Protein AF-0000000082655722 (afdb_homodimer)

InterPro domains:
  IPR043197 Plakin [PTHR23169] (20-180)

Organism: Bison bison bison (NCBI:txid43346)

Foldseek 3Di:
DVVVVVVVVVVVVVVVVVVVVVVVVVLVVVLVVLVVVVVVVVVVVVVLVVLAPPPVPFADPVVLVVLVVVLVVLVVVVVVLVVVVVVLVVQVVCLVVCVPPPCSVVSVVVSVVVVVVSVVSNVVSVVSNVVSVVVSVVSVVRVVVVVVVVVVNVVSPPPVPVDDPVVVSVVSVVVVVVVVD/DVVVVVVVVVVVVVVVVVVVVVVVVVLVVVLVVLVVVVVVVVVVVVVLVVLAPPPPPFFDPVVLVVLVVVLVVLVVVVVVLVVVVVVLVVQVVCLVVCVPPPCSVVSVVVSVVVVVVSVVSNVVSVVSNVVSVVVSVVSVVRVVVVVVVVVVNVVSPPPVPVDDPVVVSVVSVVVVVVVVD

Structure (mmCIF, N/CA/C/O backbone):
data_AF-0000000082655722-model_v1
#
loop_
_entity.id
_entity.type
_entity.pdbx_description
1 polymer Desmoplakin-like
#
loop_
_atom_site.group_PDB
_atom_site.id
_atom_site.type_symbol
_atom_site.label_atom_id
_atom_site.label_alt_id
_atom_site.label_comp_id
_atom_site.label_asym_id
_atom_site.label_entity_id
_atom_site.label_seq_id
_atom_site.pdbx_PDB_ins_code
_atom_site.Cartn_x
_atom_site.Cartn_y
_atom_site.Cartn_z
_atom_site.occupancy
_atom_site.B_iso_or_equiv
_atom_site.auth_seq_id
_atom_site.auth_comp_id
_atom_site.auth_asym_id
_atom_site.auth_atom_id
_atom_site.pdbx_PDB_model_num
ATOM 1 N N . THR A 1 1 ? 3.898 -93.125 -36.156 1 37.41 1 THR A N 1
ATOM 2 C CA . THR A 1 1 ? 4.883 -92.312 -35.469 1 37.41 1 THR A CA 1
ATOM 3 C C . THR A 1 1 ? 4.941 -90.938 -36.062 1 37.41 1 THR A C 1
ATOM 5 O O . THR A 1 1 ? 5.566 -90 -35.5 1 37.41 1 THR A O 1
ATOM 8 N N . THR A 1 2 ? 4.531 -90.812 -37.25 1 51.53 2 THR A N 1
ATOM 9 C CA . THR A 1 2 ? 4.605 -89.562 -38 1 51.53 2 THR A CA 1
ATOM 10 C C . THR A 1 2 ? 3.488 -88.625 -37.562 1 51.53 2 THR A C 1
ATOM 12 O O . THR A 1 2 ? 3.555 -87.375 -37.812 1 51.53 2 THR A O 1
ATOM 15 N N . THR A 1 3 ? 2.426 -89.125 -37.031 1 56.03 3 THR A N 1
ATOM 16 C CA . THR A 1 3 ? 1.281 -88.25 -36.812 1 56.03 3 THR A CA 1
ATOM 17 C C . THR A 1 3 ? 1.482 -87.438 -35.562 1 56.03 3 THR A C 1
ATOM 19 O O . THR A 1 3 ? 0.76 -86.438 -35.344 1 56.03 3 THR A O 1
ATOM 22 N N . GLU A 1 4 ? 2.314 -87.875 -34.688 1 50.84 4 GLU A N 1
ATOM 23 C CA . GLU A 1 4 ? 2.398 -87.125 -33.438 1 50.84 4 GLU A CA 1
ATOM 24 C C . GLU A 1 4 ? 3.174 -85.812 -33.562 1 50.84 4 GLU A C 1
ATOM 26 O O . GLU A 1 4 ? 3.133 -84.938 -32.688 1 50.84 4 GLU A O 1
ATOM 31 N N . ILE A 1 5 ? 3.99 -85.812 -34.562 1 55.38 5 ILE A N 1
ATOM 32 C CA . ILE A 1 5 ? 4.867 -84.625 -34.656 1 55.38 5 ILE A CA 1
ATOM 33 C C . ILE A 1 5 ? 4.066 -83.375 -35.125 1 55.38 5 ILE A C 1
ATOM 35 O O . ILE A 1 5 ? 4.422 -82.25 -34.812 1 55.38 5 ILE A O 1
ATOM 39 N N . THR A 1 6 ? 2.988 -83.625 -35.812 1 54.44 6 THR A N 1
ATOM 40 C CA . THR A 1 6 ? 2.318 -82.438 -36.406 1 54.44 6 THR A CA 1
ATOM 41 C C . THR A 1 6 ? 1.596 -81.688 -35.312 1 54.44 6 THR A C 1
ATOM 43 O O . THR A 1 6 ? 1.408 -80.438 -35.469 1 54.44 6 THR A O 1
ATOM 46 N N . HIS A 1 7 ? 1.248 -82.25 -34.25 1 56.97 7 HIS A N 1
ATOM 47 C CA . HIS A 1 7 ? 0.443 -81.562 -33.281 1 56.97 7 HIS A CA 1
ATOM 48 C C . HIS A 1 7 ? 1.301 -80.625 -32.438 1 56.97 7 HIS A C 1
ATOM 50 O O . HIS A 1 7 ? 0.809 -79.625 -31.938 1 56.97 7 HIS A O 1
ATOM 56 N N . LEU A 1 8 ? 2.535 -81.062 -32.344 1 59.28 8 LEU A N 1
ATOM 57 C CA . LEU A 1 8 ? 3.42 -80.25 -31.516 1 59.28 8 LEU A CA 1
ATOM 58 C C . LEU A 1 8 ? 3.74 -78.875 -32.219 1 59.28 8 LEU A C 1
ATOM 60 O O . LEU A 1 8 ? 3.889 -77.875 -31.547 1 59.28 8 LEU A O 1
ATOM 64 N N . GLY A 1 9 ? 3.873 -78.875 -33.469 1 58.53 9 GLY A N 1
ATOM 65 C CA . GLY A 1 9 ? 4.152 -77.625 -34.219 1 58.53 9 GLY A CA 1
ATOM 66 C C . GLY A 1 9 ? 3.049 -76.625 -34.125 1 58.53 9 GLY A C 1
ATOM 67 O O . GLY A 1 9 ? 3.32 -75.438 -34.125 1 58.53 9 GLY A O 1
ATOM 68 N N . THR A 1 10 ? 1.92 -77.188 -33.938 1 65.38 10 THR A N 1
ATOM 69 C CA . THR A 1 10 ? 0.758 -76.312 -33.938 1 65.38 10 THR A CA 1
ATOM 70 C C . THR A 1 10 ? 0.639 -75.625 -32.594 1 65.38 10 THR A C 1
ATOM 72 O O . THR A 1 10 ? 0.267 -74.438 -32.5 1 65.38 10 THR A O 1
ATOM 75 N N . CYS A 1 11 ? 1.045 -76.25 -31.562 1 70.56 11 CYS A N 1
ATOM 76 C CA . CYS A 1 11 ? 0.95 -75.688 -30.219 1 70.56 11 CYS A CA 1
ATOM 77 C C . CYS A 1 11 ? 2.027 -74.625 -30 1 70.56 11 CYS A C 1
ATOM 79 O O . CYS A 1 11 ? 1.766 -73.562 -29.406 1 70.56 11 CYS A O 1
ATOM 81 N N . GLN A 1 12 ? 3.184 -75 -30.469 1 69.75 12 GLN A N 1
ATOM 82 C CA . GLN A 1 12 ? 4.285 -74.062 -30.344 1 69.75 12 GLN A CA 1
ATOM 83 C C . GLN A 1 12 ? 4.012 -72.812 -31.156 1 69.75 12 GLN A C 1
ATOM 85 O O . GLN A 1 12 ? 4.32 -71.688 -30.703 1 69.75 12 GLN A O 1
ATOM 90 N N . ASP A 1 13 ? 3.383 -73 -32.281 1 74.56 13 ASP A N 1
ATOM 91 C CA . ASP A 1 13 ? 3.029 -71.812 -33.125 1 74.56 13 ASP A CA 1
ATOM 92 C C . ASP A 1 13 ? 1.951 -71 -32.469 1 74.56 13 ASP A C 1
ATOM 94 O O . ASP A 1 13 ? 2.002 -69.75 -32.531 1 74.56 13 ASP A O 1
ATOM 98 N N . VAL A 1 14 ? 1.069 -71.625 -31.734 1 76 14 VAL A N 1
ATOM 99 C CA . VAL A 1 14 ? -0.011 -70.938 -31.062 1 76 14 VAL A CA 1
ATOM 100 C C . VAL A 1 14 ? 0.548 -70.125 -29.891 1 76 14 VAL A C 1
ATOM 102 O O . VAL A 1 14 ? 0.151 -69 -29.656 1 76 14 VAL A O 1
ATOM 105 N N . ASN A 1 15 ? 1.51 -70.812 -29.156 1 76.31 15 ASN A N 1
ATOM 106 C CA . ASN A 1 15 ? 2.141 -70.125 -28.031 1 76.31 15 ASN A CA 1
ATOM 107 C C . ASN A 1 15 ? 2.988 -68.938 -28.5 1 76.31 15 ASN A C 1
ATOM 109 O O . ASN A 1 15 ? 2.986 -67.875 -27.875 1 76.31 15 ASN A O 1
ATOM 113 N N . HIS A 1 16 ? 3.658 -69.188 -29.562 1 78.75 16 HIS A N 1
ATOM 114 C CA . HIS A 1 16 ? 4.48 -68.125 -30.141 1 78.75 16 HIS A CA 1
ATOM 115 C C . HIS A 1 16 ? 3.623 -67 -30.625 1 78.75 16 HIS A C 1
ATOM 117 O O . HIS A 1 16 ? 3.959 -65.812 -30.375 1 78.75 16 HIS A O 1
ATOM 123 N N . ASN A 1 17 ? 2.525 -67.25 -31.234 1 75.06 17 ASN A N 1
ATOM 124 C CA . ASN A 1 17 ? 1.616 -66.188 -31.719 1 75.06 17 ASN A CA 1
ATOM 125 C C . ASN A 1 17 ? 0.977 -65.438 -30.562 1 75.06 17 ASN A C 1
ATOM 127 O O . ASN A 1 17 ? 0.795 -64.25 -30.641 1 75.06 17 ASN A O 1
ATOM 131 N N . LYS A 1 18 ? 0.683 -66.125 -29.516 1 78.5 18 LYS A N 1
ATOM 132 C CA . LYS A 1 18 ? 0.132 -65.5 -28.328 1 78.5 18 LYS A CA 1
ATOM 133 C C . LYS A 1 18 ? 1.148 -64.5 -27.703 1 78.5 18 LYS A C 1
ATOM 135 O O . LYS A 1 18 ? 0.793 -63.438 -27.25 1 78.5 18 LYS A O 1
ATOM 140 N N . VAL A 1 19 ? 2.342 -64.875 -27.688 1 76.88 19 VAL A N 1
ATOM 141 C CA . VAL A 1 19 ? 3.418 -64.062 -27.141 1 76.88 19 VAL A CA 1
ATOM 142 C C . VAL A 1 19 ? 3.611 -62.812 -28 1 76.88 19 VAL A C 1
ATOM 144 O O . VAL A 1 19 ? 3.773 -61.688 -27.484 1 76.88 19 VAL A O 1
ATOM 147 N N . ILE A 1 20 ? 3.486 -62.969 -29.312 1 77.44 20 ILE A N 1
ATOM 148 C CA . ILE A 1 20 ? 3.637 -61.844 -30.25 1 77.44 20 ILE A CA 1
ATOM 149 C C . ILE A 1 20 ? 2.486 -60.844 -30.062 1 77.44 20 ILE A C 1
ATOM 151 O O . ILE A 1 20 ? 2.701 -59.656 -30.031 1 77.44 20 ILE A O 1
ATOM 155 N N . GLU A 1 21 ? 1.305 -61.375 -29.922 1 77.62 21 GLU A N 1
ATOM 156 C CA . GLU A 1 21 ? 0.129 -60.531 -29.75 1 77.62 21 GLU A CA 1
ATOM 157 C C . GLU A 1 21 ? 0.194 -59.781 -28.422 1 77.62 21 GLU A C 1
ATOM 159 O O . GLU A 1 21 ? -0.109 -58.594 -28.375 1 77.62 21 GLU A O 1
ATOM 164 N N . THR A 1 22 ? 0.612 -60.469 -27.406 1 76.81 22 THR A N 1
ATOM 165 C CA . THR A 1 22 ? 0.759 -59.875 -26.094 1 76.81 22 THR A CA 1
ATOM 166 C C . THR A 1 22 ? 1.831 -58.781 -26.125 1 76.81 22 THR A C 1
ATOM 168 O O . THR A 1 22 ? 1.657 -57.719 -25.547 1 76.81 22 THR A O 1
ATOM 171 N N . ASN A 1 23 ? 2.865 -59 -26.828 1 76.5 23 ASN A N 1
ATOM 172 C CA . ASN A 1 23 ? 3.938 -58 -26.969 1 76.5 23 ASN A CA 1
ATOM 173 C C . ASN A 1 23 ? 3.482 -56.781 -27.75 1 76.5 23 ASN A C 1
ATOM 175 O O . ASN A 1 23 ? 3.85 -55.656 -27.406 1 76.5 23 ASN A O 1
ATOM 179 N N . ARG A 1 24 ? 2.613 -57.062 -28.719 1 80.31 24 ARG A N 1
ATOM 180 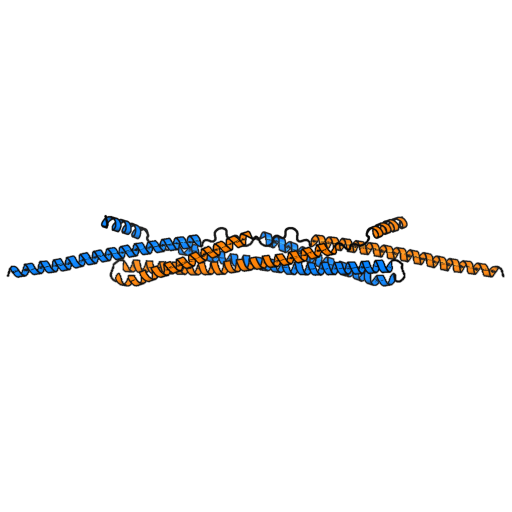C CA . ARG A 1 24 ? 2.076 -55.938 -29.516 1 80.31 24 ARG A CA 1
ATOM 181 C C . ARG A 1 24 ? 1.149 -55.062 -28.672 1 80.31 24 ARG A C 1
ATOM 183 O O . ARG A 1 24 ? 1.194 -53.844 -28.766 1 80.31 24 ARG A O 1
ATOM 190 N N . GLU A 1 25 ? 0.384 -55.688 -27.844 1 82.12 25 GLU A N 1
ATOM 191 C CA . GLU A 1 25 ? -0.521 -54.969 -26.969 1 82.12 25 GLU A CA 1
ATOM 192 C C . GLU A 1 25 ? 0.253 -54.156 -25.922 1 82.12 25 GLU A C 1
ATOM 194 O O . GLU A 1 25 ? -0.101 -53.031 -25.609 1 82.12 25 GLU A O 1
ATOM 199 N N . ASN A 1 26 ? 1.331 -54.719 -25.406 1 78.56 26 ASN A N 1
ATOM 200 C CA . ASN A 1 26 ? 2.176 -54.031 -24.438 1 78.56 26 ASN A CA 1
ATOM 201 C C . ASN A 1 26 ? 2.848 -52.812 -25.047 1 78.56 26 ASN A C 1
ATOM 203 O O . ASN A 1 26 ? 2.932 -51.781 -24.406 1 78.56 26 ASN A O 1
ATOM 207 N N . ASP A 1 27 ? 3.258 -53 -26.281 1 79.94 27 ASP A N 1
ATOM 208 C CA . ASP A 1 27 ? 3.895 -51.875 -26.984 1 79.94 27 ASP A CA 1
ATOM 209 C C . ASP A 1 27 ? 2.918 -50.719 -27.188 1 79.94 27 ASP A C 1
ATOM 211 O O . ASP A 1 27 ? 3.297 -49.562 -27.047 1 79.94 27 ASP A O 1
ATOM 215 N N . LYS A 1 28 ? 1.665 -51.094 -27.453 1 83.06 28 LYS A N 1
ATOM 216 C CA . LYS A 1 28 ? 0.637 -50.062 -27.641 1 83.06 28 LYS A CA 1
ATOM 217 C C . LYS A 1 28 ? 0.344 -49.344 -26.344 1 83.06 28 LYS A C 1
ATOM 219 O O . LYS A 1 28 ? 0.186 -48.094 -26.328 1 83.06 28 LYS A O 1
ATOM 224 N N . GLN A 1 29 ? 0.247 -50.031 -25.266 1 84.62 29 GLN A N 1
ATOM 225 C CA . GLN A 1 29 ? -0.01 -49.438 -23.953 1 84.62 29 GLN A CA 1
ATOM 226 C C . GLN A 1 29 ? 1.14 -48.531 -23.531 1 84.62 29 GLN A C 1
ATOM 228 O O . GLN A 1 29 ? 0.915 -47.438 -22.969 1 84.62 29 GLN A O 1
ATOM 233 N N . GLU A 1 30 ? 2.361 -49 -23.75 1 82.5 30 GLU A N 1
ATOM 234 C CA . GLU A 1 30 ? 3.535 -48.219 -23.422 1 82.5 30 GLU A CA 1
ATOM 235 C C . GLU A 1 30 ? 3.547 -46.906 -24.234 1 82.5 30 GLU A C 1
ATOM 237 O O . GLU A 1 30 ? 3.848 -45.844 -23.703 1 82.5 30 GLU A O 1
ATOM 242 N N . ALA A 1 31 ? 3.217 -47.031 -25.5 1 82.69 31 ALA A N 1
ATOM 243 C CA . ALA A 1 31 ? 3.146 -45.875 -26.359 1 82.69 31 ALA A CA 1
ATOM 244 C C . ALA A 1 31 ? 2.08 -44.875 -25.875 1 82.69 31 ALA A C 1
ATOM 246 O O . ALA A 1 31 ? 2.303 -43.688 -25.859 1 82.69 31 ALA A O 1
ATOM 247 N N . TRP A 1 32 ? 0.963 -45.438 -25.5 1 86.62 32 TRP A N 1
ATOM 248 C CA . TRP A 1 32 ? -0.111 -44.594 -24.953 1 86.62 32 TRP A CA 1
ATOM 249 C C . TRP A 1 32 ? 0.35 -43.875 -23.703 1 86.62 32 TRP A C 1
ATOM 251 O O . TRP A 1 32 ? 0.089 -42.656 -23.547 1 86.62 32 TRP A O 1
ATOM 261 N N . MET A 1 33 ? 1.021 -44.5 -22.828 1 87.31 33 MET A N 1
ATOM 262 C CA . MET A 1 33 ? 1.507 -43.906 -21.578 1 87.31 33 MET A CA 1
ATOM 263 C C . MET A 1 33 ? 2.455 -42.75 -21.875 1 87.31 33 MET A C 1
ATOM 265 O O . MET A 1 33 ? 2.363 -41.719 -21.25 1 87.31 33 MET A O 1
ATOM 269 N N . LEU A 1 34 ? 3.303 -42.938 -22.828 1 85.75 34 LEU A N 1
ATOM 270 C CA . LEU A 1 34 ? 4.27 -41.906 -23.188 1 85.75 34 LEU A CA 1
ATOM 271 C C . LEU A 1 34 ? 3.566 -40.688 -23.75 1 85.75 34 LEU A C 1
ATOM 273 O O . LEU A 1 34 ? 3.947 -39.562 -23.438 1 85.75 34 LEU A O 1
ATOM 277 N N . ILE A 1 35 ? 2.502 -40.875 -24.5 1 84.75 35 ILE A N 1
ATOM 278 C CA . ILE A 1 35 ? 1.727 -39.781 -25.062 1 84.75 35 ILE A CA 1
ATOM 279 C C . ILE A 1 35 ? 1.03 -39 -23.938 1 84.75 35 ILE A C 1
ATOM 281 O O . ILE A 1 35 ? 1.038 -37.75 -23.938 1 84.75 35 ILE A O 1
ATOM 285 N N . GLU A 1 36 ? 0.477 -39.75 -23.047 1 90.06 36 GLU A N 1
ATOM 286 C CA . GLU A 1 36 ? -0.215 -39.125 -21.938 1 90.06 36 GLU A CA 1
ATOM 287 C C . GLU A 1 36 ? 0.751 -38.312 -21.078 1 90.06 36 GLU A C 1
ATOM 289 O O . GLU A 1 36 ? 0.417 -37.219 -20.625 1 90.06 36 GLU A O 1
ATOM 294 N N . LEU A 1 37 ? 1.92 -38.781 -20.812 1 90.38 37 LEU A N 1
ATOM 295 C CA . LEU A 1 37 ? 2.926 -38.062 -20.047 1 90.38 37 LEU A CA 1
ATOM 296 C C . LEU A 1 37 ? 3.35 -36.781 -20.75 1 90.38 37 LEU A C 1
ATOM 298 O O . LEU A 1 37 ? 3.537 -35.75 -20.109 1 90.38 37 LEU A O 1
ATOM 302 N N . GLN A 1 38 ? 3.473 -36.844 -22.047 1 88.31 38 GLN A N 1
ATOM 303 C CA . GLN A 1 38 ? 3.816 -35.656 -22.812 1 88.31 38 GLN A CA 1
ATOM 304 C C . GLN A 1 38 ? 2.713 -34.594 -22.734 1 88.31 38 GLN A C 1
ATOM 306 O O . GLN A 1 38 ? 2.992 -33.406 -22.672 1 88.31 38 GLN A O 1
ATOM 311 N N . LYS A 1 39 ? 1.508 -35.031 -22.766 1 90.75 39 LYS A N 1
ATOM 312 C CA . LYS A 1 39 ? 0.382 -34.125 -22.609 1 90.75 39 LYS A CA 1
ATOM 313 C C . LYS A 1 39 ? 0.431 -33.406 -21.266 1 90.75 39 LYS A C 1
ATOM 315 O O . LYS A 1 39 ? 0.215 -32.188 -21.203 1 90.75 39 LYS A O 1
ATOM 320 N N . ILE A 1 40 ? 0.707 -34.125 -20.219 1 93.75 40 ILE A N 1
ATOM 321 C CA . ILE A 1 40 ? 0.794 -33.562 -18.875 1 93.75 40 ILE A CA 1
ATOM 322 C C . ILE A 1 40 ? 1.936 -32.562 -18.812 1 93.75 40 ILE A C 1
ATOM 324 O O . ILE A 1 40 ? 1.795 -31.484 -18.219 1 93.75 40 ILE A O 1
ATOM 328 N N . ARG A 1 41 ? 3.016 -32.875 -19.391 1 90.56 41 ARG A N 1
ATOM 329 C CA . ARG A 1 41 ? 4.148 -31.938 -19.422 1 90.56 41 ARG A CA 1
ATOM 330 C C . ARG A 1 41 ? 3.758 -30.625 -20.078 1 90.56 41 ARG A C 1
ATOM 332 O O . ARG A 1 41 ? 4.09 -29.547 -19.578 1 90.56 41 ARG A O 1
ATOM 339 N N . ARG A 1 42 ? 3.102 -30.703 -21.172 1 92 42 ARG A N 1
ATOM 340 C CA . ARG A 1 42 ? 2.664 -29.5 -21.891 1 92 42 ARG A CA 1
ATOM 341 C C . ARG A 1 42 ? 1.688 -28.703 -21.031 1 92 42 ARG A C 1
ATOM 343 O O . ARG A 1 42 ? 1.754 -27.469 -21.016 1 92 42 ARG A O 1
ATOM 350 N N . GLN A 1 43 ? 0.837 -29.406 -20.391 1 94.75 43 GLN A N 1
ATOM 351 C CA . GLN A 1 43 ? -0.114 -28.734 -19.516 1 94.75 43 GLN A CA 1
ATOM 352 C C . GLN A 1 43 ? 0.603 -28 -18.391 1 94.75 43 GLN A C 1
ATOM 354 O O . GLN A 1 43 ? 0.234 -26.891 -18.031 1 94.75 43 GLN A O 1
ATOM 359 N N . MET A 1 44 ? 1.584 -28.641 -17.828 1 92.94 44 MET A N 1
ATOM 360 C CA . MET A 1 44 ? 2.35 -28.031 -16.75 1 92.94 44 MET A CA 1
ATOM 361 C C . MET 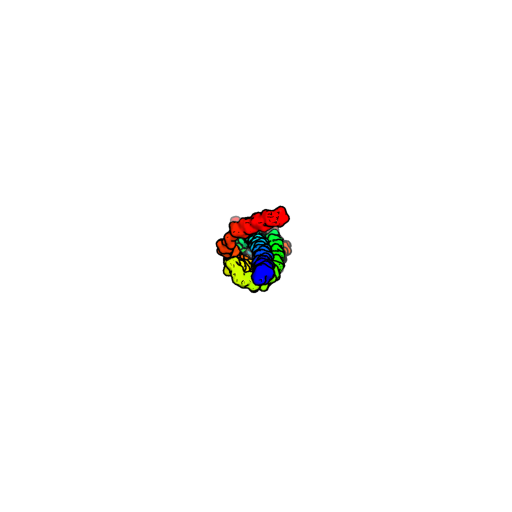A 1 44 ? 3.123 -26.812 -17.25 1 92.94 44 MET A C 1
ATOM 363 O O . MET A 1 44 ? 3.223 -25.797 -16.547 1 92.94 44 MET A O 1
ATOM 367 N N . GLU A 1 45 ? 3.648 -26.891 -18.422 1 90.44 45 GLU A N 1
ATOM 368 C CA . GLU A 1 45 ? 4.336 -25.75 -19.016 1 90.44 45 GLU A CA 1
ATOM 369 C C . GLU A 1 45 ? 3.383 -24.578 -19.203 1 90.44 45 GLU A C 1
ATOM 371 O O . GLU A 1 45 ? 3.766 -23.422 -19.016 1 90.44 45 GLU A O 1
ATOM 376 N N . LEU A 1 46 ? 2.189 -24.875 -19.609 1 92.25 46 LEU A N 1
ATOM 377 C CA . LEU A 1 46 ? 1.174 -23.844 -19.766 1 92.25 46 LEU A CA 1
ATOM 378 C C . LEU A 1 46 ? 0.851 -23.203 -18.422 1 92.25 46 LEU A C 1
ATOM 380 O O . LEU A 1 46 ? 0.745 -21.969 -18.328 1 92.25 46 LEU A O 1
ATOM 384 N N . CYS A 1 47 ? 0.702 -24.031 -17.438 1 93.81 47 CYS A N 1
ATOM 385 C CA . CYS A 1 47 ? 0.477 -23.516 -16.094 1 93.81 47 CYS A CA 1
ATOM 386 C C . CYS A 1 47 ? 1.595 -22.562 -15.68 1 93.81 47 CYS A C 1
ATOM 388 O O . CYS A 1 47 ? 1.331 -21.453 -15.219 1 93.81 47 CYS A O 1
ATOM 390 N N . GLU A 1 48 ? 2.842 -22.984 -15.875 1 92.5 48 GLU A N 1
ATOM 391 C CA . GLU A 1 48 ? 3.988 -22.172 -15.492 1 92.5 48 GLU A CA 1
ATOM 392 C C . GLU A 1 48 ? 3.986 -20.844 -16.234 1 92.5 48 GLU A C 1
ATOM 394 O O . GLU A 1 48 ? 4.309 -19.797 -15.648 1 92.5 48 GLU A O 1
ATOM 399 N N . SER A 1 49 ? 3.65 -20.828 -17.469 1 90.94 49 SER A N 1
ATOM 400 C CA . SER A 1 49 ? 3.598 -19.594 -18.25 1 90.94 49 SER A CA 1
ATOM 401 C C . SER A 1 49 ? 2.537 -18.641 -17.719 1 90.94 49 SER A C 1
ATOM 403 O O . SER A 1 49 ? 2.74 -17.422 -17.703 1 90.94 49 SER A O 1
ATOM 405 N N . ARG A 1 50 ? 1.441 -19.172 -17.281 1 92.94 50 ARG A N 1
ATOM 406 C CA . ARG A 1 50 ? 0.346 -18.375 -16.734 1 92.94 50 ARG A CA 1
ATOM 407 C C . ARG A 1 50 ? 0.698 -17.828 -15.359 1 92.94 50 ARG A C 1
ATOM 409 O O . ARG A 1 50 ? 0.129 -16.828 -14.922 1 92.94 50 ARG A O 1
ATOM 416 N N . MET A 1 51 ? 1.637 -18.422 -14.656 1 93.56 51 MET A N 1
ATOM 417 C CA . MET A 1 51 ? 2.02 -18.031 -13.305 1 93.56 51 MET A CA 1
ATOM 418 C C . MET A 1 51 ? 2.992 -16.859 -13.328 1 93.56 51 MET A C 1
ATOM 420 O O . MET A 1 51 ? 3.143 -16.141 -12.336 1 93.56 51 MET A O 1
ATOM 424 N N . ALA A 1 52 ? 3.664 -16.672 -14.406 1 88.31 52 ALA A N 1
ATOM 425 C CA . ALA A 1 52 ? 4.672 -15.609 -14.477 1 88.31 52 ALA A CA 1
ATOM 426 C C . ALA A 1 52 ? 4.066 -14.25 -14.125 1 88.31 52 ALA A C 1
ATOM 428 O O . ALA A 1 52 ? 2.971 -13.914 -14.578 1 88.31 52 ALA A O 1
ATOM 429 N N . LEU A 1 53 ? 4.727 -13.594 -13.195 1 82.75 53 LEU A N 1
ATOM 430 C CA . LEU A 1 53 ? 4.27 -12.297 -12.719 1 82.75 53 LEU A CA 1
ATOM 431 C C . LEU A 1 53 ? 4.762 -11.172 -13.625 1 82.75 53 LEU A C 1
ATOM 433 O O . LEU A 1 53 ? 4.543 -10 -13.344 1 82.75 53 LEU A O 1
ATOM 437 N N . LYS A 1 54 ? 4.539 -11.32 -14.945 1 69.81 54 LYS A N 1
ATOM 438 C CA . LYS A 1 54 ? 5 -10.273 -15.859 1 69.81 54 LYS A CA 1
ATOM 439 C C . LYS A 1 54 ? 4.477 -8.906 -15.43 1 69.81 54 LYS A C 1
ATOM 441 O O . LYS A 1 54 ? 3.273 -8.727 -15.242 1 69.81 54 LYS A O 1
ATOM 446 N N . ASN A 1 55 ? 5.348 -7.793 -15.117 1 63.03 55 ASN A N 1
ATOM 447 C CA . ASN A 1 55 ? 4.984 -6.387 -14.961 1 63.03 55 ASN A CA 1
ATOM 448 C C . ASN A 1 55 ? 4.195 -6.145 -13.68 1 63.03 55 ASN A C 1
ATOM 450 O O . ASN A 1 55 ? 3.395 -5.211 -13.609 1 63.03 55 ASN A O 1
ATOM 454 N N . ILE A 1 56 ? 3.961 -7.133 -12.906 1 62.81 56 ILE A N 1
ATOM 455 C CA . ILE A 1 56 ? 3.209 -6.832 -11.695 1 62.81 56 ILE A CA 1
ATOM 456 C C . ILE A 1 56 ? 4.004 -5.863 -10.82 1 62.81 56 ILE A C 1
ATOM 458 O O . ILE A 1 56 ? 5.117 -6.172 -10.391 1 62.81 56 ILE A O 1
ATOM 462 N N . LEU A 1 57 ? 3.924 -4.539 -11.242 1 60.5 57 LEU A N 1
ATOM 463 C CA . LEU A 1 57 ? 4.555 -3.432 -10.531 1 60.5 57 LEU A CA 1
ATOM 464 C C . LEU A 1 57 ? 3.736 -3.029 -9.305 1 60.5 57 LEU A C 1
ATOM 466 O O . LEU A 1 57 ? 2.555 -2.699 -9.43 1 60.5 57 LEU A O 1
ATOM 470 N N . LEU A 1 58 ? 4.18 -3.412 -8.133 1 64.38 58 LEU A N 1
ATOM 471 C CA . LEU A 1 58 ? 3.346 -3.252 -6.949 1 64.38 58 LEU A CA 1
ATOM 472 C C . LEU A 1 58 ? 3.566 -1.884 -6.312 1 64.38 58 LEU A C 1
ATOM 474 O O . LEU A 1 58 ? 2.607 -1.149 -6.059 1 64.38 58 LEU A O 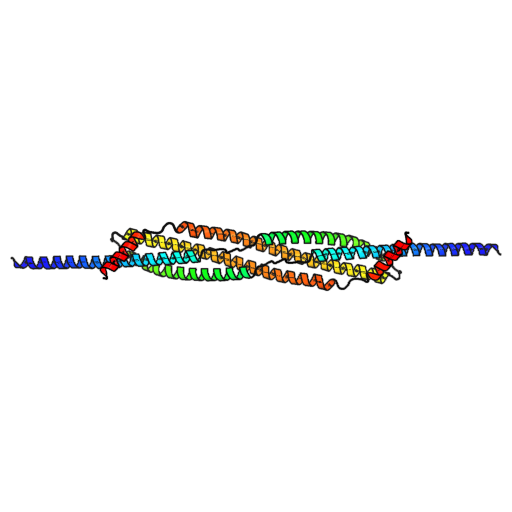1
ATOM 478 N N . ALA A 1 59 ? 4.789 -1.584 -5.945 1 62.5 59 ALA A N 1
ATOM 479 C CA . ALA A 1 59 ? 4.891 -0.332 -5.199 1 62.5 59 ALA A CA 1
ATOM 480 C C . ALA A 1 59 ? 5.758 0.681 -5.938 1 62.5 59 ALA A C 1
ATOM 482 O O . ALA A 1 59 ? 6.75 0.311 -6.57 1 62.5 59 ALA A O 1
ATOM 483 N N . ASP A 1 60 ? 5.105 1.913 -6.164 1 69.38 60 ASP A N 1
ATOM 484 C CA . ASP A 1 60 ? 5.879 3.027 -6.703 1 69.38 60 ASP A CA 1
ATOM 485 C C . ASP A 1 60 ? 6.801 3.621 -5.641 1 69.38 60 ASP A C 1
ATOM 487 O O . ASP A 1 60 ? 6.328 4.184 -4.648 1 69.38 60 ASP A O 1
ATOM 491 N N . GLN A 1 61 ? 8.078 3.551 -5.793 1 70.25 61 GLN A N 1
ATOM 492 C CA . GLN A 1 61 ? 9.047 4.098 -4.852 1 70.25 61 GLN A CA 1
ATOM 493 C C . GLN A 1 61 ? 8.938 5.617 -4.77 1 70.25 61 GLN A C 1
ATOM 495 O O . GLN A 1 61 ? 9.242 6.211 -3.73 1 70.25 61 GLN A O 1
ATOM 500 N N . GLY A 1 62 ? 8.523 6.242 -5.816 1 70.62 62 GLY A N 1
ATOM 501 C CA . GLY A 1 62 ? 8.352 7.688 -5.832 1 70.62 62 GLY A CA 1
ATOM 502 C C . GLY A 1 62 ? 7.281 8.172 -4.871 1 70.62 62 GLY A C 1
ATOM 503 O O . GLY A 1 62 ? 7.465 9.188 -4.195 1 70.62 62 GLY A O 1
ATOM 504 N N . SER A 1 63 ? 6.348 7.34 -4.699 1 76.31 63 SER A N 1
ATOM 505 C CA . SER A 1 63 ? 5.266 7.715 -3.795 1 76.31 63 SER A CA 1
ATOM 506 C C . SER A 1 63 ? 5.746 7.773 -2.348 1 76.31 63 SER A C 1
ATOM 508 O O . SER A 1 63 ? 5.367 8.672 -1.598 1 76.31 63 SER A O 1
ATOM 510 N N . SER A 1 64 ? 6.645 6.926 -1.99 1 81.19 64 SER A N 1
ATOM 511 C CA . SER A 1 64 ? 7.168 6.895 -0.628 1 81.19 64 SER A CA 1
ATOM 512 C C . SER A 1 64 ? 7.98 8.148 -0.318 1 81.19 64 SER A C 1
ATOM 514 O O . SER A 1 64 ? 7.91 8.68 0.791 1 81.19 64 SER A O 1
ATOM 516 N N . HIS A 1 65 ? 8.703 8.617 -1.35 1 86 65 HIS A N 1
ATOM 517 C CA . HIS A 1 65 ? 9.5 9.82 -1.146 1 86 65 HIS A CA 1
ATOM 518 C C . HIS A 1 65 ? 8.617 11.039 -0.895 1 86 65 HIS A C 1
ATOM 520 O O . HIS A 1 65 ? 8.844 11.789 0.054 1 86 65 HIS A O 1
ATOM 526 N N . HIS A 1 66 ? 7.598 11.18 -1.681 1 85.94 66 HIS A N 1
ATOM 527 C CA . HIS A 1 66 ? 6.688 12.312 -1.529 1 85.94 66 HIS A CA 1
ATOM 528 C C . HIS A 1 66 ? 6.008 12.289 -0.164 1 85.94 66 HIS A C 1
ATOM 530 O O . HIS A 1 66 ? 5.812 13.344 0.451 1 85.94 66 HIS A O 1
ATOM 536 N N . ILE A 1 67 ? 5.703 11.125 0.308 1 90.12 67 ILE A N 1
ATOM 537 C CA . ILE A 1 67 ? 5.047 10.977 1.603 1 90.12 67 ILE A CA 1
ATOM 538 C C . ILE A 1 67 ? 6.008 11.383 2.717 1 90.12 67 ILE A C 1
ATOM 540 O O . ILE A 1 67 ? 5.621 12.086 3.654 1 90.12 67 ILE A O 1
ATOM 544 N N . THR A 1 68 ? 7.273 11.016 2.551 1 91.44 68 THR A N 1
ATOM 545 C CA . THR A 1 68 ? 8.281 11.352 3.549 1 91.44 68 THR A CA 1
ATOM 546 C C . THR A 1 68 ? 8.516 12.852 3.596 1 91.44 68 THR A C 1
ATOM 548 O O . THR A 1 68 ? 8.648 13.438 4.676 1 91.44 68 THR A O 1
ATOM 551 N N . VAL A 1 69 ? 8.547 13.453 2.5 1 92.44 69 VAL A N 1
ATOM 552 C CA . VAL A 1 69 ? 8.734 14.898 2.426 1 92.44 69 VAL A CA 1
ATOM 553 C C . VAL A 1 69 ? 7.566 15.609 3.102 1 92.44 69 VAL A C 1
ATOM 555 O O . VAL A 1 69 ? 7.77 16.547 3.875 1 92.44 69 VAL A O 1
ATOM 558 N N . LYS A 1 70 ? 6.355 15.109 2.83 1 93.25 70 LYS A N 1
ATOM 559 C CA . LYS A 1 70 ? 5.172 15.734 3.418 1 93.25 70 LYS A CA 1
ATOM 560 C C . LYS A 1 70 ? 5.152 15.555 4.934 1 93.25 70 LYS A C 1
ATOM 562 O O . LYS A 1 70 ? 4.77 16.469 5.664 1 93.25 70 LYS A O 1
ATOM 567 N N . ILE A 1 71 ? 5.57 14.414 5.387 1 95.69 71 ILE A N 1
ATOM 568 C CA . ILE A 1 71 ? 5.652 14.164 6.824 1 95.69 71 ILE A CA 1
ATOM 569 C C . ILE A 1 71 ? 6.605 15.172 7.469 1 95.69 71 ILE A C 1
ATOM 571 O O . ILE A 1 71 ? 6.285 15.766 8.5 1 95.69 71 ILE A O 1
ATOM 575 N N . ASN A 1 72 ? 7.691 15.406 6.801 1 96.88 72 ASN A N 1
ATOM 576 C CA . ASN A 1 72 ? 8.664 16.344 7.34 1 96.88 72 ASN A CA 1
ATOM 577 C C . ASN A 1 72 ? 8.117 17.781 7.352 1 96.88 72 ASN A C 1
ATOM 579 O O . ASN A 1 72 ? 8.367 18.531 8.297 1 96.88 72 ASN A O 1
ATOM 583 N N . GLU A 1 73 ? 7.465 18.078 6.32 1 95.81 73 GLU A N 1
ATOM 584 C CA . GLU A 1 73 ? 6.828 19.391 6.266 1 95.81 73 GLU A CA 1
ATOM 585 C C . GLU A 1 73 ? 5.824 19.562 7.402 1 95.81 73 GLU A C 1
ATOM 587 O O . GLU A 1 73 ? 5.797 20.609 8.055 1 95.81 73 GLU A O 1
ATOM 592 N N . LEU A 1 74 ? 5.051 18.562 7.652 1 96.81 74 LEU A N 1
ATOM 593 C CA . LEU A 1 74 ? 4.031 18.625 8.695 1 96.81 74 LEU A CA 1
ATOM 594 C C . LEU A 1 74 ? 4.668 18.719 10.078 1 96.81 74 LEU A C 1
ATOM 596 O O . LEU A 1 74 ? 4.156 19.406 10.961 1 96.81 74 LEU A O 1
ATOM 600 N N . LYS A 1 75 ? 5.777 18.094 10.25 1 97.81 75 LYS A N 1
ATOM 601 C CA . LYS A 1 75 ? 6.516 18.203 11.508 1 97.81 75 LYS A CA 1
ATOM 602 C C . LYS A 1 75 ? 7.012 19.641 11.719 1 97.81 75 LYS A C 1
ATOM 604 O O . LYS A 1 75 ? 6.984 20.141 12.844 1 97.81 75 LYS A O 1
ATOM 609 N N . SER A 1 76 ? 7.414 20.219 10.625 1 98.25 76 SER A N 1
ATOM 610 C CA . SER A 1 76 ? 7.816 21.625 10.695 1 98.25 76 SER A CA 1
ATOM 611 C C . SER A 1 76 ? 6.641 22.516 11.07 1 98.25 76 SER A C 1
ATOM 613 O O . SER A 1 76 ? 6.789 23.453 11.859 1 98.25 76 SER A O 1
ATOM 615 N N . VAL A 1 77 ? 5.504 22.219 10.5 1 97.94 77 VAL A N 1
ATOM 616 C CA . VAL A 1 77 ? 4.289 22.953 10.82 1 97.94 77 VAL A CA 1
ATOM 617 C C . VAL A 1 77 ? 3.967 22.797 12.305 1 97.94 77 VAL A C 1
ATOM 619 O O . VAL A 1 77 ? 3.578 23.75 12.969 1 97.94 77 VAL A O 1
ATOM 622 N N . GLN A 1 78 ? 4.102 21.609 12.828 1 97.56 78 GLN A N 1
ATOM 623 C CA . GLN A 1 78 ? 3.867 21.344 14.25 1 97.56 78 GLN A CA 1
ATOM 624 C C . GLN A 1 78 ? 4.77 22.219 15.117 1 97.56 78 GLN A C 1
ATOM 626 O O . GLN A 1 78 ? 4.324 22.766 16.125 1 97.56 78 GLN A O 1
ATOM 631 N N . ASN A 1 79 ? 6.004 22.375 14.727 1 97.94 79 ASN A N 1
ATOM 632 C CA . ASN A 1 79 ? 6.949 23.219 15.453 1 97.94 79 ASN A CA 1
ATOM 633 C C . ASN A 1 79 ? 6.543 24.688 15.414 1 97.94 79 ASN A C 1
ATOM 635 O O . ASN A 1 79 ? 6.582 25.375 16.438 1 97.94 79 ASN A O 1
ATOM 639 N N . ASP A 1 80 ? 6.188 25.125 14.266 1 97.94 80 ASP A N 1
ATOM 640 C CA . ASP A 1 80 ? 5.727 26.5 14.117 1 97.94 80 ASP A CA 1
ATOM 641 C C . ASP A 1 80 ? 4.496 26.766 14.977 1 97.94 80 ASP A C 1
ATOM 643 O O . ASP A 1 80 ? 4.375 27.828 15.594 1 97.94 80 ASP A O 1
ATOM 647 N N . ALA A 1 81 ? 3.576 25.75 14.961 1 97.88 81 ALA A N 1
ATOM 648 C CA . ALA A 1 81 ? 2.357 25.891 15.758 1 97.88 81 ALA A CA 1
ATOM 649 C C . ALA A 1 81 ? 2.68 26.031 17.234 1 97.88 81 ALA A C 1
ATOM 651 O O . ALA A 1 81 ? 2.016 26.766 17.969 1 97.88 81 ALA A O 1
ATOM 652 N N . GLN A 1 82 ? 3.723 25.359 17.688 1 97.5 82 GLN A N 1
ATOM 653 C CA . GLN A 1 82 ? 4.145 25.453 19.078 1 97.5 82 GLN A CA 1
ATOM 654 C C . GLN A 1 82 ? 4.688 26.844 19.391 1 97.5 82 GLN A C 1
ATOM 656 O O . GLN A 1 82 ? 4.406 27.406 20.453 1 97.5 82 GLN A O 1
ATOM 661 N N . ALA A 1 83 ? 5.457 27.375 18.5 1 97.81 83 ALA A N 1
ATOM 662 C CA . ALA A 1 83 ? 5.988 28.719 18.672 1 97.81 83 ALA A CA 1
ATOM 663 C C . ALA A 1 83 ? 4.867 29.75 18.703 1 97.81 83 ALA A C 1
ATOM 665 O O . ALA A 1 83 ? 4.891 30.688 19.531 1 97.81 83 ALA A O 1
ATOM 666 N N . ILE A 1 84 ? 3.893 29.547 17.781 1 97.69 84 ILE A N 1
ATOM 667 C CA . ILE A 1 84 ? 2.736 30.438 17.75 1 97.69 84 ILE A CA 1
ATOM 668 C C . ILE A 1 84 ? 1.995 30.375 19.078 1 97.69 84 ILE A C 1
ATOM 670 O O . ILE A 1 84 ? 1.556 31.391 19.609 1 97.69 84 ILE A O 1
ATOM 674 N N . ALA A 1 85 ? 1.841 29.156 19.594 1 97.62 85 ALA A N 1
ATOM 675 C CA . ALA A 1 85 ? 1.149 28.969 20.875 1 97.62 85 ALA A CA 1
ATOM 676 C C . ALA A 1 85 ? 1.827 29.75 21.984 1 97.62 85 ALA A C 1
ATOM 678 O O . ALA A 1 85 ? 1.153 30.344 22.828 1 97.62 85 ALA A O 1
ATOM 679 N N . GLN A 1 86 ? 3.158 29.812 22.016 1 97.19 86 GLN A N 1
ATOM 680 C CA . GLN A 1 86 ? 3.9 30.531 23.047 1 97.19 86 GLN A CA 1
ATOM 681 C C . GLN A 1 86 ? 3.617 32.031 22.969 1 97.19 86 GLN A C 1
ATOM 683 O O . GLN A 1 86 ? 3.332 32.656 23.984 1 97.19 86 GLN A O 1
ATOM 688 N N . VAL A 1 87 ? 3.645 32.594 21.781 1 96.69 87 VAL A N 1
ATOM 689 C CA . VAL A 1 87 ? 3.391 34 21.594 1 96.69 87 VAL A CA 1
ATOM 690 C C . VAL A 1 87 ? 1.942 34.312 21.953 1 96.69 87 VAL A C 1
ATOM 692 O O . VAL A 1 87 ? 1.667 35.344 22.609 1 96.69 87 VAL A O 1
ATOM 695 N N . LEU A 1 88 ? 1.005 33.469 21.516 1 96.06 88 LEU A N 1
ATOM 696 C CA . LEU A 1 88 ? -0.413 33.688 21.781 1 96.06 88 LEU A CA 1
ATOM 697 C C . LEU A 1 88 ? -0.685 33.688 23.281 1 96.06 88 LEU A C 1
ATOM 699 O O . LEU A 1 88 ? -1.48 34.469 23.781 1 96.06 88 LEU A O 1
ATOM 703 N N . ASN A 1 89 ? -0.025 32.812 24 1 97 89 ASN A N 1
ATOM 704 C CA . ASN A 1 89 ? -0.158 32.781 25.453 1 97 89 ASN A CA 1
ATOM 705 C C . ASN A 1 89 ? 0.35 34.062 26.094 1 97 89 ASN A C 1
ATOM 707 O O . ASN A 1 89 ? -0.248 34.562 27.047 1 97 89 ASN A O 1
ATOM 711 N N . GLN A 1 90 ? 1.454 34.562 25.562 1 96.06 90 GLN A N 1
ATOM 712 C CA . GLN A 1 90 ? 1.974 35.844 26.062 1 96.06 90 GLN A CA 1
ATOM 713 C C . GLN A 1 90 ? 0.979 36.969 25.812 1 96.06 90 GLN A C 1
ATOM 715 O O . GLN A 1 90 ? 0.766 37.812 26.688 1 96.06 90 GLN A O 1
ATOM 720 N N . LEU A 1 91 ? 0.344 36.938 24.641 1 94.81 91 LEU A N 1
ATOM 721 C CA . LEU A 1 91 ? -0.643 37.969 24.312 1 94.81 91 LEU A CA 1
ATOM 722 C C . LEU A 1 91 ? -1.883 37.844 25.188 1 94.81 91 LEU A C 1
ATOM 724 O O . LEU A 1 91 ? -2.438 38.844 25.656 1 94.81 91 LEU A O 1
ATOM 728 N N . LYS A 1 92 ? -2.291 36.594 25.375 1 95.62 92 LYS A N 1
ATOM 729 C CA . LYS A 1 92 ? -3.418 36.344 26.266 1 95.62 92 LYS A CA 1
ATOM 730 C C . LYS A 1 92 ? -3.154 36.906 27.656 1 95.62 92 LYS A C 1
ATOM 732 O O . LYS A 1 92 ? -4.035 37.531 28.266 1 95.62 92 LYS A O 1
ATOM 737 N N . ASP A 1 93 ? -1.938 36.812 28.203 1 95.38 93 ASP A N 1
ATOM 738 C CA . ASP A 1 93 ? -1.573 37.281 29.531 1 95.38 93 ASP A CA 1
ATOM 739 C C . ASP A 1 93 ? -1.598 38.812 29.594 1 95.38 93 ASP A C 1
ATOM 741 O O . ASP A 1 93 ? -1.888 39.375 30.641 1 95.38 93 ASP A O 1
ATOM 745 N N . MET A 1 94 ? -1.36 39.406 28.453 1 93.5 94 MET A N 1
ATOM 746 C CA . MET A 1 94 ? -1.3 40.875 28.391 1 93.5 94 MET A CA 1
ATOM 747 C C . MET A 1 94 ? -2.699 41.469 28.312 1 93.5 94 MET A C 1
ATOM 749 O O . MET A 1 94 ? -2.875 42.688 28.5 1 93.5 94 MET A O 1
ATOM 753 N N . LEU A 1 95 ? -3.73 40.625 28.062 1 92.75 95 LEU A N 1
ATOM 754 C CA . LEU A 1 95 ? -5.086 41.125 27.891 1 92.75 95 LEU A CA 1
ATOM 755 C C . LEU A 1 95 ? -5.559 41.875 29.141 1 92.75 95 LEU A C 1
ATOM 757 O O . LEU A 1 95 ? -6.297 42.844 29.047 1 92.75 95 LEU A O 1
ATOM 761 N N . ALA A 1 96 ? -5.098 41.406 30.312 1 89.19 96 ALA A N 1
ATOM 762 C CA . ALA A 1 96 ? -5.504 42 31.578 1 89.19 96 ALA A CA 1
ATOM 763 C C . ALA A 1 96 ? -5.16 43.5 31.625 1 89.19 96 ALA A C 1
ATOM 765 O O . ALA A 1 96 ? -5.867 44.281 32.25 1 89.19 96 ALA A O 1
ATOM 766 N N . ASN A 1 97 ? -4.082 43.969 30.859 1 89 97 ASN A N 1
ATOM 767 C CA . ASN A 1 97 ? -3.627 45.344 30.844 1 89 97 ASN A CA 1
ATOM 768 C C . ASN A 1 97 ? -4.625 46.25 30.109 1 89 97 ASN A C 1
ATOM 770 O O . ASN A 1 97 ? -4.539 47.469 30.219 1 89 97 ASN A O 1
ATOM 774 N N . PHE A 1 98 ? -5.578 45.594 29.438 1 87.5 98 PHE A N 1
ATOM 775 C CA . PHE A 1 98 ? -6.488 46.406 28.609 1 87.5 98 PHE A CA 1
ATOM 776 C C . PHE A 1 98 ? -7.902 46.344 29.172 1 87.5 98 PHE A C 1
ATOM 778 O O . PHE A 1 98 ? -8.852 46.781 28.516 1 87.5 98 PHE A O 1
ATOM 785 N N . ARG A 1 99 ? -7.848 45.875 30.391 1 85.81 99 ARG A N 1
ATOM 786 C CA . ARG A 1 99 ? -9.164 45.875 31.031 1 85.81 99 ARG A CA 1
ATOM 787 C C . ARG A 1 99 ? -9.711 47.281 31.188 1 85.81 99 ARG A C 1
ATOM 789 O O . ARG A 1 99 ? -9.008 48.188 31.641 1 85.81 99 ARG A O 1
ATOM 796 N N . GLY A 1 100 ? -10.844 47.625 30.609 1 82.12 100 GLY A N 1
ATOM 797 C CA . GLY A 1 100 ? -11.453 48.938 30.656 1 82.12 100 GLY A CA 1
ATOM 798 C C . GLY A 1 100 ? -11.367 49.688 29.344 1 82.12 100 GLY A C 1
ATOM 799 O O . GLY A 1 100 ? -12.008 50.719 29.188 1 82.12 100 GLY A O 1
ATOM 800 N N . SER A 1 101 ? -10.453 49.312 28.578 1 81.19 101 SER A N 1
ATOM 801 C CA . SER A 1 101 ? -10.359 49.875 27.25 1 81.19 101 SER A CA 1
ATOM 802 C C . SER A 1 101 ? -11.57 49.531 26.391 1 81.19 101 SER A C 1
ATOM 804 O O . SER A 1 101 ? -12.219 48.5 26.625 1 81.19 101 SER A O 1
ATOM 806 N N . GLU A 1 102 ? -11.961 50.344 25.422 1 78.81 102 GLU A N 1
ATOM 807 C CA . GLU A 1 102 ? -13.086 50.125 24.531 1 78.81 102 GLU A CA 1
ATOM 808 C C . GLU A 1 102 ? -12.82 48.906 23.609 1 78.81 102 GLU A C 1
ATOM 810 O O . GLU A 1 102 ? -13.758 48.281 23.125 1 78.81 102 GLU A O 1
ATOM 815 N N . LYS A 1 103 ? -11.531 48.562 23.438 1 80.56 103 LYS A N 1
ATOM 816 C CA . LYS A 1 103 ? -11.172 47.5 22.484 1 80.56 103 LYS A CA 1
ATOM 817 C C . LYS A 1 103 ? -10.992 46.156 23.188 1 80.56 103 LYS A C 1
ATOM 819 O O . LYS A 1 103 ? -10.727 45.156 22.547 1 80.56 103 LYS A O 1
ATOM 824 N N . TYR A 1 104 ? -11.203 46.094 24.422 1 84.88 104 TYR A N 1
ATOM 825 C CA . TYR A 1 104 ? -10.938 44.906 25.219 1 84.88 104 TYR A CA 1
ATOM 826 C C . TYR A 1 104 ? -11.719 43.719 24.672 1 84.88 104 TYR A C 1
ATOM 828 O O . TYR A 1 104 ? -11.148 42.625 24.469 1 84.88 104 TYR A O 1
ATOM 836 N N . CYS A 1 105 ? -13.047 43.938 24.484 1 84.56 105 CYS A N 1
ATOM 837 C CA . CYS A 1 105 ? -13.891 42.844 24.016 1 84.56 105 CYS A CA 1
ATOM 838 C C . CYS A 1 105 ? -13.414 42.344 22.656 1 84.56 105 CYS A C 1
ATOM 840 O O . CYS A 1 105 ? -13.367 41.125 22.438 1 84.56 105 CYS A O 1
ATOM 842 N N . TYR A 1 106 ? -12.977 43.25 21.844 1 84.62 106 TYR A N 1
ATOM 843 C CA . TYR A 1 106 ? -12.484 42.875 20.531 1 84.62 106 TYR A CA 1
ATOM 844 C C . TYR A 1 106 ? -11.188 42.094 20.625 1 84.62 106 TYR A C 1
ATOM 846 O O . TYR A 1 106 ? -11.047 41.062 19.984 1 84.62 106 TYR A O 1
ATOM 854 N N . LEU A 1 107 ? -10.188 42.562 21.422 1 88.06 107 LEU A N 1
ATOM 855 C CA . LEU A 1 107 ? -8.898 41.875 21.578 1 88.06 107 LEU A CA 1
ATOM 856 C C . LEU A 1 107 ? -9.078 40.5 22.172 1 88.06 107 LEU A C 1
ATOM 858 O O . LEU A 1 107 ? -8.43 39.531 21.734 1 88.06 107 LEU A O 1
ATOM 862 N N . GLN A 1 108 ? -10.031 40.406 23.094 1 88.69 108 GLN A N 1
ATOM 863 C CA . GLN A 1 108 ? -10.336 39.094 23.719 1 88.69 108 GLN A CA 1
ATOM 864 C C . GLN A 1 108 ? -10.875 38.125 22.688 1 88.69 108 GLN A C 1
ATOM 866 O O . GLN A 1 108 ? -10.445 36.969 22.641 1 88.69 108 GLN A O 1
ATOM 871 N N . ASN A 1 109 ? -11.766 38.562 21.875 1 86.75 109 ASN A N 1
ATOM 872 C CA . ASN A 1 109 ? -12.344 37.719 20.828 1 86.75 109 ASN A CA 1
ATOM 873 C C . ASN A 1 109 ? -11.297 37.281 19.828 1 86.75 109 ASN A C 1
ATOM 875 O O . ASN A 1 109 ? -11.32 36.125 19.359 1 86.75 109 ASN A O 1
ATOM 879 N N . GLU A 1 110 ? -10.383 38.188 19.516 1 88.19 110 GLU A N 1
ATOM 880 C CA . GLU A 1 110 ? -9.328 37.875 18.562 1 88.19 110 GLU A CA 1
ATOM 881 C C . GLU A 1 110 ? -8.406 36.781 19.125 1 88.19 110 GLU A C 1
ATOM 883 O O . GLU A 1 110 ? -8.078 35.812 18.438 1 88.19 110 GLU A O 1
ATOM 888 N N . VAL A 1 111 ? -7.996 36.938 20.328 1 91.81 111 VAL A N 1
ATOM 889 C CA . VAL A 1 111 ? -7.113 35.969 20.953 1 91.81 111 VAL A CA 1
ATOM 890 C C . VAL A 1 111 ? -7.812 34.625 21.031 1 91.81 111 VAL A C 1
ATOM 892 O O . VAL A 1 111 ? -7.223 33.594 20.688 1 91.81 111 VAL A O 1
ATOM 895 N N . PHE A 1 112 ? -9.062 34.656 21.391 1 90.38 112 PHE A N 1
ATOM 896 C CA . PHE A 1 112 ? -9.836 33.406 21.5 1 90.38 112 PHE A CA 1
ATOM 897 C C . PHE A 1 112 ? -9.961 32.719 20.156 1 90.38 112 PHE A C 1
ATOM 899 O O . PHE A 1 112 ? -9.773 31.516 20.047 1 90.38 112 PHE A O 1
ATOM 906 N N . GLY A 1 113 ? -10.328 33.469 19.172 1 90.81 113 GLY A N 1
ATOM 907 C CA . GLY A 1 113 ? -10.445 32.906 17.828 1 90.81 113 GLY A CA 1
ATOM 908 C C . GLY A 1 113 ? -9.156 32.312 17.328 1 90.81 113 GLY A C 1
ATOM 909 O O . GLY A 1 113 ? -9.164 31.266 16.672 1 90.81 113 GLY A O 1
ATOM 910 N N . LEU A 1 114 ? -8.031 32.969 17.625 1 92.81 114 LEU A N 1
ATOM 911 C CA . LEU A 1 114 ? -6.734 32.469 17.172 1 92.81 114 LEU A CA 1
ATOM 912 C C . LEU A 1 114 ? -6.371 31.156 17.891 1 92.81 114 LEU A C 1
ATOM 914 O O . LEU A 1 114 ? -5.758 30.266 17.297 1 92.81 114 LEU A O 1
ATOM 918 N N . PHE A 1 115 ? -6.812 31.016 19.172 1 93.5 115 PHE A N 1
ATOM 919 C CA . PHE A 1 115 ? -6.602 29.766 19.875 1 93.5 115 PHE A CA 1
ATOM 920 C C . PHE A 1 115 ? -7.41 28.641 19.234 1 93.5 115 PHE A C 1
ATOM 922 O O . PHE A 1 115 ? -6.934 27.5 19.125 1 93.5 115 PHE A O 1
ATOM 929 N N . GLN A 1 116 ? -8.594 28.953 18.844 1 91.5 116 GLN A N 1
ATOM 930 C CA . GLN A 1 116 ? -9.43 27.938 18.203 1 91.5 116 GLN A CA 1
ATOM 931 C C . GLN A 1 116 ? -8.828 27.484 16.875 1 91.5 116 GLN A C 1
ATOM 933 O O . GLN A 1 116 ? -8.789 26.297 16.578 1 91.5 116 GLN A O 1
ATOM 938 N N . LYS A 1 117 ? -8.336 28.469 16.125 1 91.88 117 LYS A N 1
ATOM 939 C CA . LYS A 1 117 ? -7.688 28.125 14.859 1 91.88 117 LYS A CA 1
ATOM 940 C C . LYS A 1 117 ? -6.441 27.281 15.086 1 91.88 117 LYS A C 1
ATOM 942 O O . LYS A 1 117 ? -6.184 26.328 14.352 1 91.88 117 LYS A O 1
ATOM 947 N N . LEU A 1 118 ? -5.684 27.656 16.094 1 94.69 118 LEU A N 1
ATOM 948 C CA . LEU A 1 118 ? -4.48 26.906 16.438 1 94.69 118 LEU A CA 1
ATOM 949 C C . LEU A 1 118 ? -4.824 25.469 16.812 1 94.69 118 LEU A C 1
ATOM 951 O O . LEU A 1 118 ? -4.129 24.531 16.422 1 94.69 118 LEU A O 1
ATOM 955 N N . GLU A 1 119 ? -5.91 25.328 17.562 1 94.06 119 GLU A N 1
ATOM 956 C CA . GLU A 1 119 ? -6.363 23.984 17.938 1 94.06 119 GLU A CA 1
ATOM 957 C C . GLU A 1 119 ? -6.734 23.172 16.719 1 94.06 119 GLU A C 1
ATOM 959 O O . GLU A 1 119 ? -6.398 21.984 16.625 1 94.06 119 GLU A O 1
ATOM 964 N N . ASN A 1 120 ? -7.375 23.859 15.859 1 93.19 120 ASN A N 1
ATOM 965 C CA . ASN A 1 120 ? -7.742 23.172 14.617 1 93.19 120 ASN A CA 1
ATOM 966 C C . ASN A 1 120 ? -6.508 22.766 13.828 1 93.19 120 ASN A C 1
ATOM 968 O O . ASN A 1 120 ? -6.438 21.641 13.328 1 93.19 120 ASN A O 1
ATOM 972 N N . ILE A 1 121 ? -5.539 23.641 13.664 1 94.88 121 ILE A N 1
ATOM 973 C CA . ILE A 1 121 ? -4.297 23.344 12.961 1 94.88 121 ILE A CA 1
ATOM 974 C C . ILE A 1 121 ? -3.605 22.156 13.609 1 94.88 121 ILE A C 1
ATOM 976 O O . ILE A 1 121 ? -3.205 21.203 12.914 1 94.88 121 ILE A O 1
ATOM 980 N N . ASN A 1 122 ? -3.523 22.141 14.906 1 96.19 122 ASN A N 1
ATOM 981 C CA . ASN A 1 122 ? -2.873 21.047 15.625 1 96.19 122 ASN A CA 1
ATOM 982 C C . ASN A 1 122 ? -3.609 19.719 15.422 1 96.19 122 ASN A C 1
ATOM 984 O O . ASN A 1 122 ? -2.982 18.688 15.18 1 96.19 122 ASN A O 1
ATOM 988 N N . GLY A 1 123 ? -4.938 19.766 15.523 1 94.56 123 GLY A N 1
ATOM 989 C CA . GLY A 1 123 ? -5.73 18.562 15.344 1 94.56 123 GLY A CA 1
ATOM 990 C C . GLY A 1 123 ? -5.602 17.953 13.961 1 94.56 123 GLY A C 1
ATOM 991 O O . GLY A 1 123 ? -5.391 16.75 13.812 1 94.56 123 GLY A O 1
ATOM 992 N N . VAL A 1 124 ? -5.691 18.781 12.953 1 94.31 124 VAL A N 1
ATOM 993 C CA . VAL A 1 124 ? -5.598 18.312 11.57 1 94.31 124 VAL A CA 1
ATOM 994 C C . VAL A 1 124 ? -4.18 17.828 11.289 1 94.31 124 VAL A C 1
ATOM 996 O O . VAL A 1 124 ? -3.994 16.797 10.641 1 94.31 124 VAL A O 1
ATOM 999 N N . THR A 1 125 ? -3.172 18.594 11.758 1 96.38 125 THR A N 1
ATOM 1000 C CA . THR A 1 125 ? -1.785 18.172 11.57 1 96.38 125 THR A CA 1
ATOM 1001 C C . THR A 1 125 ? -1.548 16.797 12.172 1 96.38 125 THR A C 1
ATOM 1003 O O . THR A 1 125 ? -0.941 15.93 11.539 1 96.38 125 THR A O 1
ATOM 1006 N N . ASP A 1 126 ? -2.055 16.578 13.391 1 96.12 126 ASP A N 1
ATOM 1007 C CA . ASP A 1 126 ? -1.917 15.281 14.047 1 96.12 126 ASP A CA 1
ATOM 1008 C C . ASP A 1 126 ? -2.58 14.18 13.227 1 96.12 126 ASP A C 1
ATOM 1010 O O . ASP A 1 126 ? -2.023 13.094 13.07 1 96.12 126 ASP A O 1
ATOM 1014 N N . GLY A 1 127 ? -3.746 14.508 12.789 1 94.88 127 GLY A N 1
ATOM 1015 C CA . GLY A 1 127 ? -4.438 13.539 11.953 1 94.88 127 GLY A CA 1
ATOM 1016 C C . GLY A 1 127 ? -3.684 13.211 10.68 1 94.88 127 GLY A C 1
ATOM 1017 O O . GLY A 1 127 ? -3.527 12.039 10.328 1 94.88 127 GLY A O 1
ATOM 1018 N N . TYR A 1 128 ? -3.178 14.234 9.969 1 94.44 128 TYR A N 1
ATOM 1019 C CA . TYR A 1 128 ? -2.375 14.055 8.766 1 94.44 128 TYR A CA 1
ATOM 1020 C C . TYR A 1 128 ? -1.155 13.188 9.047 1 94.44 128 TYR A C 1
ATOM 1022 O O . TYR A 1 128 ? -0.891 12.219 8.328 1 94.44 128 TYR A O 1
ATOM 1030 N N . LEU A 1 129 ? -0.452 13.508 10.07 1 96.12 129 LEU A N 1
ATOM 1031 C CA . LEU A 1 129 ? 0.782 12.805 10.406 1 96.12 129 LEU A CA 1
ATOM 1032 C C . LEU A 1 129 ? 0.507 11.336 10.688 1 96.12 129 LEU A C 1
ATOM 1034 O O . LEU A 1 129 ? 1.191 10.453 10.156 1 96.12 129 LEU A O 1
ATOM 1038 N N . ASN A 1 130 ? -0.516 11.109 11.508 1 95.56 130 ASN A N 1
ATOM 1039 C CA . ASN A 1 130 ? -0.867 9.727 11.836 1 95.56 130 ASN A CA 1
ATOM 1040 C C . ASN A 1 130 ? -1.218 8.93 10.586 1 95.56 130 ASN A C 1
ATOM 1042 O O . ASN A 1 130 ? -0.746 7.801 10.414 1 95.56 130 ASN A O 1
ATOM 1046 N N . SER A 1 131 ? -2.012 9.539 9.75 1 93.88 131 SER A N 1
ATOM 1047 C CA . SER A 1 131 ? -2.467 8.852 8.547 1 93.88 131 SER A CA 1
ATOM 1048 C C . SER A 1 131 ? -1.316 8.625 7.57 1 93.88 131 SER A C 1
ATOM 1050 O O . SER A 1 131 ? -1.165 7.531 7.023 1 93.88 131 SER A O 1
ATOM 1052 N N . LEU A 1 132 ? -0.516 9.609 7.34 1 93.31 132 LEU A N 1
ATOM 1053 C CA . LEU A 1 132 ? 0.584 9.5 6.387 1 93.31 132 LEU A CA 1
ATOM 1054 C C . LEU A 1 132 ? 1.647 8.531 6.887 1 93.31 132 LEU A C 1
ATOM 1056 O O . LEU A 1 132 ? 2.264 7.816 6.094 1 93.31 132 LEU A O 1
ATOM 1060 N N . CYS A 1 133 ? 1.898 8.555 8.164 1 95.06 133 CYS A N 1
ATOM 1061 C CA . CYS A 1 133 ? 2.814 7.57 8.727 1 95.06 133 CYS A CA 1
ATOM 1062 C C . CYS A 1 133 ? 2.297 6.152 8.5 1 95.06 133 CYS A C 1
ATOM 1064 O O . CYS A 1 133 ? 3.068 5.246 8.188 1 95.06 133 CYS A O 1
ATOM 1066 N N . ALA A 1 134 ? 1.003 5.953 8.703 1 94.31 134 ALA A N 1
ATOM 1067 C CA . ALA A 1 134 ? 0.397 4.648 8.438 1 94.31 134 ALA A CA 1
ATOM 1068 C C . ALA A 1 134 ? 0.564 4.25 6.977 1 94.31 134 ALA A C 1
ATOM 1070 O O . ALA A 1 134 ? 0.922 3.109 6.676 1 94.31 134 ALA A O 1
ATOM 1071 N N . VAL A 1 135 ? 0.313 5.176 6.094 1 91.75 135 VAL A N 1
ATOM 1072 C CA . VAL A 1 135 ? 0.438 4.895 4.668 1 91.75 135 VAL A CA 1
ATOM 1073 C C . VAL A 1 135 ? 1.88 4.512 4.34 1 91.75 135 VAL A C 1
ATOM 1075 O O . VAL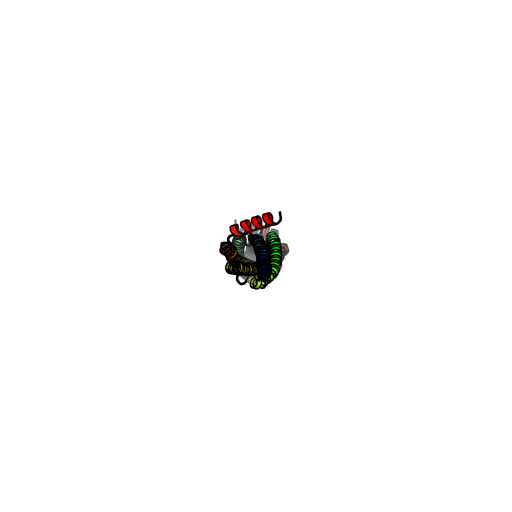 A 1 135 ? 2.123 3.564 3.59 1 91.75 135 VAL A O 1
ATOM 1078 N N . ARG A 1 136 ? 2.777 5.234 4.824 1 91.5 136 ARG A N 1
ATOM 1079 C CA . ARG A 1 136 ? 4.188 4.93 4.602 1 91.5 136 ARG A CA 1
ATOM 1080 C C . ARG A 1 136 ? 4.52 3.51 5.047 1 91.5 136 ARG A C 1
ATOM 1082 O O . ARG A 1 136 ? 5.23 2.785 4.352 1 91.5 136 ARG A O 1
ATOM 1089 N N . ALA A 1 137 ? 4.082 3.107 6.211 1 93.75 137 ALA A N 1
ATOM 1090 C CA . ALA A 1 137 ? 4.32 1.762 6.727 1 93.75 137 ALA A CA 1
ATOM 1091 C C . ALA A 1 137 ? 3.693 0.709 5.816 1 93.75 137 ALA A C 1
ATOM 1093 O O . ALA A 1 137 ? 4.293 -0.34 5.566 1 93.75 137 ALA A O 1
ATOM 1094 N N . LEU A 1 138 ? 2.502 1.006 5.352 1 91.94 138 LEU A N 1
ATOM 1095 C CA . LEU A 1 138 ? 1.816 0.084 4.453 1 91.94 138 LEU A CA 1
ATOM 1096 C C . LEU A 1 138 ? 2.584 -0.071 3.145 1 91.94 138 LEU A C 1
ATOM 1098 O O . LEU A 1 138 ? 2.717 -1.182 2.625 1 91.94 138 LEU A O 1
ATOM 1102 N N . LEU A 1 139 ? 3.057 0.959 2.623 1 90.44 139 LEU A N 1
ATOM 1103 C CA . LEU A 1 139 ? 3.846 0.913 1.397 1 90.44 139 LEU A CA 1
ATOM 1104 C C . LEU A 1 139 ? 5.117 0.096 1.601 1 90.44 139 LEU A C 1
ATOM 1106 O O . LEU A 1 139 ? 5.512 -0.675 0.723 1 90.44 139 LEU A O 1
ATOM 1110 N N . GLN A 1 140 ? 5.73 0.268 2.734 1 90.62 140 GLN A N 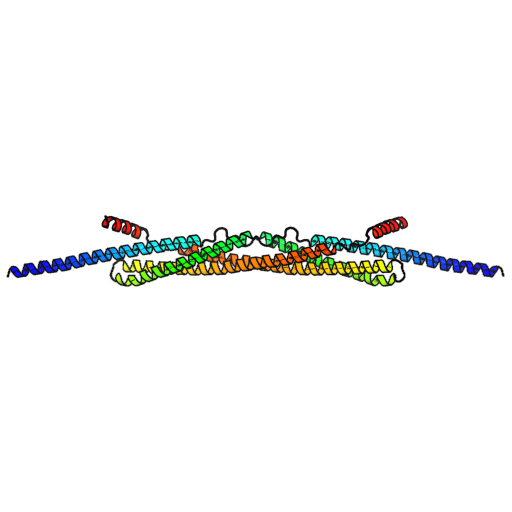1
ATOM 1111 C CA . GLN A 1 140 ? 6.918 -0.519 3.047 1 90.62 140 GLN A CA 1
ATOM 1112 C C . GLN A 1 140 ? 6.594 -2.008 3.102 1 90.62 140 GLN A C 1
ATOM 1114 O O . GLN A 1 140 ? 7.383 -2.838 2.65 1 90.62 140 GLN A O 1
ATOM 1119 N N . ALA A 1 141 ? 5.453 -2.344 3.621 1 91.88 141 ALA A N 1
ATOM 1120 C CA . ALA A 1 141 ? 5.016 -3.736 3.688 1 91.88 141 ALA A CA 1
ATOM 1121 C C . ALA A 1 141 ? 4.801 -4.312 2.291 1 91.88 141 ALA A C 1
ATOM 1123 O O . ALA A 1 141 ? 5.113 -5.477 2.037 1 91.88 141 ALA A O 1
ATOM 1124 N N . ILE A 1 142 ? 4.25 -3.502 1.45 1 90 142 ILE A N 1
ATOM 1125 C CA . ILE A 1 142 ? 4.043 -3.939 0.073 1 90 142 ILE A CA 1
ATOM 1126 C C . ILE A 1 142 ? 5.395 -4.207 -0.588 1 90 142 ILE A C 1
ATOM 1128 O O . ILE A 1 142 ? 5.57 -5.219 -1.269 1 90 142 ILE A O 1
ATOM 1132 N N . LEU A 1 143 ? 6.367 -3.338 -0.406 1 88.44 143 LEU A N 1
ATOM 1133 C CA . LEU A 1 143 ? 7.703 -3.521 -0.965 1 88.44 143 LEU A CA 1
ATOM 1134 C C . LEU A 1 143 ? 8.328 -4.816 -0.457 1 88.44 143 LEU A C 1
ATOM 1136 O O . LEU A 1 143 ? 8.977 -5.539 -1.219 1 88.44 143 LEU A O 1
ATOM 1140 N N . GLN A 1 144 ? 8.141 -5.102 0.796 1 90.38 144 GLN A N 1
ATOM 1141 C CA . GLN A 1 144 ? 8.672 -6.336 1.361 1 90.38 144 GLN A CA 1
ATOM 1142 C C . GLN A 1 144 ? 8 -7.559 0.737 1 90.38 144 GLN A C 1
ATOM 1144 O O . GLN A 1 144 ? 8.664 -8.57 0.479 1 90.38 144 GLN A O 1
ATOM 1149 N N . THR A 1 145 ? 6.707 -7.453 0.551 1 91.56 145 THR A N 1
ATOM 1150 C CA . THR A 1 145 ? 5.988 -8.555 -0.077 1 91.56 145 THR A CA 1
ATOM 1151 C C . THR A 1 145 ? 6.449 -8.75 -1.52 1 91.56 145 THR A C 1
ATOM 1153 O O . THR A 1 145 ? 6.496 -9.875 -2.016 1 91.56 145 THR A O 1
ATOM 1156 N N . GLU A 1 146 ? 6.777 -7.676 -2.178 1 86.81 146 GLU A N 1
ATOM 1157 C CA . GLU A 1 146 ? 7.293 -7.754 -3.541 1 86.81 146 GLU A CA 1
ATOM 1158 C C . GLU A 1 146 ? 8.594 -8.555 -3.596 1 86.81 146 GLU A C 1
ATOM 1160 O O . GLU A 1 146 ? 8.844 -9.273 -4.562 1 86.81 146 GLU A O 1
ATOM 1165 N N . ASP A 1 147 ? 9.391 -8.391 -2.635 1 87.5 147 ASP A N 1
ATOM 1166 C CA . ASP A 1 147 ? 10.625 -9.172 -2.555 1 87.5 147 ASP A CA 1
ATOM 1167 C C . ASP A 1 147 ? 10.328 -10.664 -2.49 1 87.5 147 ASP A C 1
ATOM 1169 O O . ASP A 1 147 ? 11.016 -11.469 -3.121 1 87.5 147 ASP A O 1
ATOM 1173 N N . MET A 1 148 ? 9.312 -11.039 -1.749 1 87.69 148 MET A N 1
ATOM 1174 C CA . MET A 1 148 ? 8.914 -12.445 -1.655 1 87.69 148 MET A CA 1
ATOM 1175 C C . MET A 1 148 ? 8.43 -12.961 -3.004 1 87.69 148 MET A C 1
ATOM 1177 O O . MET A 1 148 ? 8.711 -14.102 -3.375 1 87.69 148 MET A O 1
ATOM 1181 N N . LEU A 1 149 ? 7.777 -12.117 -3.744 1 90.06 149 LEU A N 1
ATOM 1182 C CA . LEU A 1 149 ? 7.285 -12.5 -5.062 1 90.06 149 LEU A CA 1
ATOM 1183 C C . LEU A 1 149 ? 8.445 -12.812 -6.008 1 90.06 149 LEU A C 1
ATOM 1185 O O . LEU A 1 149 ? 8.367 -13.75 -6.801 1 90.06 149 LEU A O 1
ATOM 1189 N N . LYS A 1 150 ? 9.5 -12.047 -5.875 1 86.88 150 LYS A N 1
ATOM 1190 C CA . LYS A 1 150 ? 10.688 -12.273 -6.699 1 86.88 150 LYS A CA 1
ATOM 1191 C C . LYS A 1 150 ? 11.312 -13.633 -6.395 1 86.88 150 LYS A C 1
ATOM 1193 O O . LYS A 1 150 ? 11.836 -14.297 -7.293 1 86.88 150 LYS A O 1
ATOM 1198 N N . VAL A 1 151 ? 11.281 -14.016 -5.152 1 88.38 151 VAL A N 1
ATOM 1199 C CA . VAL A 1 151 ? 11.812 -15.312 -4.746 1 88.38 151 VAL A CA 1
ATOM 1200 C C . VAL A 1 151 ? 11.031 -16.422 -5.426 1 88.38 151 VAL A C 1
ATOM 1202 O O . VAL A 1 151 ? 11.625 -17.375 -5.961 1 88.38 151 VAL A O 1
ATOM 1205 N N . TYR A 1 152 ? 9.719 -16.344 -5.469 1 89.81 152 TYR A N 1
ATOM 1206 C CA . TYR A 1 152 ? 8.883 -17.359 -6.098 1 89.81 152 TYR A CA 1
ATOM 1207 C C . TYR A 1 152 ? 9.094 -17.391 -7.605 1 89.81 152 TYR A C 1
ATOM 1209 O O . TYR A 1 152 ? 9.094 -18.453 -8.219 1 89.81 152 TYR A O 1
ATOM 1217 N N . GLU A 1 153 ? 9.281 -16.219 -8.125 1 88.06 153 GLU A N 1
ATOM 1218 C CA . GLU A 1 153 ? 9.562 -16.141 -9.555 1 88.06 153 GLU A CA 1
ATOM 1219 C C . GLU A 1 153 ? 10.844 -16.906 -9.898 1 88.06 153 GLU A C 1
ATOM 1221 O O . GLU A 1 153 ? 10.906 -17.594 -10.914 1 88.06 153 GLU A O 1
ATOM 1226 N N . ALA A 1 154 ? 11.82 -16.766 -9.125 1 86.88 154 ALA A N 1
ATOM 1227 C CA . ALA A 1 154 ? 13.086 -17.453 -9.344 1 86.88 154 ALA A CA 1
ATOM 1228 C C . ALA A 1 154 ? 12.914 -18.969 -9.258 1 86.88 154 ALA A C 1
ATOM 1230 O O . ALA A 1 154 ? 13.523 -19.719 -10.023 1 86.88 154 ALA A O 1
ATOM 1231 N N . ARG A 1 155 ? 12.039 -19.422 -8.406 1 87.81 155 ARG A N 1
ATOM 1232 C CA . ARG A 1 155 ? 11.789 -20.859 -8.227 1 87.81 155 ARG A CA 1
ATOM 1233 C C . ARG A 1 155 ? 11.109 -21.453 -9.453 1 87.81 155 ARG A C 1
ATOM 1235 O O . ARG A 1 155 ? 11.297 -22.625 -9.766 1 87.81 155 ARG A O 1
ATOM 1242 N N . LEU A 1 156 ? 10.242 -20.672 -10.141 1 83.75 156 LEU A N 1
ATOM 1243 C CA . LEU A 1 156 ? 9.562 -21.125 -11.352 1 83.75 156 LEU A CA 1
ATOM 1244 C C . LEU A 1 156 ? 10.562 -21.375 -12.477 1 83.75 156 LEU A C 1
ATOM 1246 O O . LEU A 1 156 ? 10.398 -22.328 -13.25 1 83.75 156 LEU A O 1
ATOM 1250 N N . THR A 1 157 ? 11.633 -20.641 -12.578 1 76.44 157 THR A N 1
ATOM 1251 C CA . THR A 1 157 ? 12.586 -20.719 -13.672 1 76.44 157 THR A CA 1
ATOM 1252 C C . THR A 1 157 ? 13.641 -21.781 -13.398 1 76.44 157 THR A C 1
ATOM 1254 O O . THR A 1 157 ? 14.211 -22.359 -14.328 1 76.44 157 THR A O 1
ATOM 1257 N N . GLU A 1 158 ? 14.055 -22.156 -12.242 1 71.56 158 GLU A N 1
ATOM 1258 C CA . GLU A 1 158 ? 15.086 -23.125 -11.906 1 71.56 158 GLU A CA 1
ATOM 1259 C C . GLU A 1 158 ? 14.641 -24.547 -12.258 1 71.56 158 GLU A C 1
ATOM 1261 O O . GLU A 1 158 ? 15.445 -25.359 -12.711 1 71.56 158 GLU A O 1
ATOM 1266 N N . GLU A 1 159 ? 13.414 -25.094 -12.133 1 59.47 159 GLU A N 1
ATOM 1267 C CA . GLU A 1 159 ? 12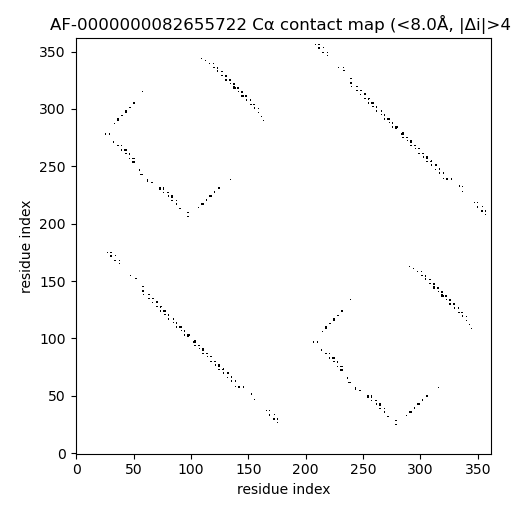.938 -26.453 -12.352 1 59.47 159 GLU A CA 1
ATOM 1268 C C . GLU A 1 159 ? 12.727 -26.734 -13.836 1 59.47 159 GLU A C 1
ATOM 1270 O O . GLU A 1 159 ? 12.641 -27.891 -14.25 1 59.47 159 GLU A O 1
ATOM 1275 N N . GLU A 1 160 ? 12.453 -25.891 -14.812 1 57.44 160 GLU A N 1
ATOM 1276 C CA . GLU A 1 160 ? 12.242 -26.141 -16.234 1 57.44 160 GLU A CA 1
ATOM 1277 C C . GLU A 1 160 ? 13.398 -26.953 -16.828 1 57.44 160 GLU A C 1
ATOM 1279 O O . GLU A 1 160 ? 13.211 -27.672 -17.797 1 57.44 160 GLU A O 1
ATOM 1284 N N . THR A 1 161 ? 14.523 -27.156 -16.234 1 48.69 161 THR A N 1
ATOM 1285 C CA . THR A 1 161 ? 15.656 -27.781 -16.906 1 48.69 161 THR A CA 1
ATOM 1286 C C . THR A 1 161 ? 15.531 -29.312 -16.875 1 48.69 161 THR A C 1
ATOM 1288 O O . THR A 1 161 ? 16.281 -30 -17.562 1 48.69 161 THR A O 1
ATOM 1291 N N . VAL A 1 162 ? 14.727 -29.844 -16.156 1 47.47 162 VAL A N 1
ATOM 1292 C CA . VAL A 1 162 ? 14.828 -31.297 -16.156 1 47.47 162 VAL A CA 1
ATOM 1293 C C . VAL A 1 162 ? 13.945 -31.891 -17.25 1 47.47 162 VAL A C 1
ATOM 1295 O O . VAL A 1 162 ? 12.883 -32.438 -16.969 1 47.47 162 VAL A O 1
ATOM 1298 N N . CYS A 1 163 ? 13.578 -31.219 -18.266 1 47.88 163 CYS A N 1
ATOM 1299 C CA . CYS A 1 163 ? 12.672 -31.797 -19.25 1 47.88 163 CYS A CA 1
ATOM 1300 C C . CYS A 1 163 ? 13.289 -33.031 -19.891 1 47.88 163 CYS A C 1
ATOM 1302 O O . CYS A 1 163 ? 14.477 -33.062 -20.219 1 47.88 163 CYS A O 1
ATOM 1304 N N . LEU A 1 164 ? 12.523 -34.094 -19.891 1 48 164 LEU A N 1
ATOM 1305 C CA . LEU A 1 164 ? 12.57 -35.438 -20.469 1 48 164 LEU A CA 1
ATOM 1306 C C . LEU A 1 164 ? 12.844 -35.375 -21.969 1 48 164 LEU A C 1
ATOM 1308 O O . LEU A 1 164 ? 12.555 -34.375 -22.609 1 48 164 LEU A O 1
ATOM 1312 N N . ASP A 1 165 ? 13.594 -36.344 -22.406 1 50.75 165 ASP A N 1
ATOM 1313 C CA . ASP A 1 165 ? 13.961 -36.688 -23.781 1 50.75 165 ASP A CA 1
ATOM 1314 C C . ASP A 1 165 ? 12.742 -36.719 -24.688 1 50.75 165 ASP A C 1
ATOM 1316 O O . ASP A 1 165 ? 12.109 -37.781 -24.859 1 50.75 165 ASP A O 1
ATOM 1320 N N . LEU A 1 166 ? 12.125 -35.688 -24.891 1 50.88 166 LEU A N 1
ATOM 1321 C CA . LEU A 1 166 ? 11.008 -35.469 -25.812 1 50.88 166 LEU A CA 1
ATOM 1322 C C . LEU A 1 166 ? 11.258 -36.156 -27.141 1 50.88 166 LEU A C 1
ATOM 1324 O O . LEU A 1 166 ? 10.328 -36.688 -27.75 1 50.88 166 LEU A O 1
ATOM 1328 N N . ASP A 1 167 ? 12.469 -36.125 -27.547 1 51.5 167 ASP A N 1
ATOM 1329 C CA . ASP A 1 167 ? 12.789 -36.719 -28.828 1 51.5 167 ASP A CA 1
ATOM 1330 C C . ASP A 1 167 ? 12.375 -38.188 -28.875 1 51.5 167 ASP A C 1
ATOM 1332 O O . ASP A 1 167 ? 11.891 -38.688 -29.891 1 51.5 167 ASP A O 1
ATOM 1336 N N . LYS A 1 168 ? 12.477 -38.812 -27.828 1 53.59 168 LYS A N 1
ATOM 1337 C CA . LYS A 1 168 ? 12.148 -40.25 -27.875 1 53.59 168 LYS A CA 1
ATOM 1338 C C . LYS A 1 168 ? 10.641 -40.438 -27.969 1 53.59 168 LYS A C 1
ATOM 1340 O O . LYS A 1 168 ? 10.18 -41.344 -28.672 1 53.59 168 LYS A O 1
ATOM 1345 N N . VAL A 1 169 ? 9.852 -39.469 -27.344 1 53.12 169 VAL A N 1
ATOM 1346 C CA . VAL A 1 169 ? 8.398 -39.594 -27.375 1 53.12 169 VAL A CA 1
ATOM 1347 C C . VAL A 1 169 ? 7.895 -39.312 -28.781 1 53.12 169 VAL A C 1
ATOM 1349 O O . VAL A 1 169 ? 7.035 -40.031 -29.312 1 53.12 169 VAL A O 1
ATOM 1352 N N . GLU A 1 170 ? 8.547 -38.219 -29.297 1 55.47 170 GLU A N 1
ATOM 1353 C CA . GLU A 1 170 ? 8.102 -37.875 -30.641 1 55.47 170 GLU A CA 1
ATOM 1354 C C . GLU A 1 170 ? 8.398 -39 -31.625 1 55.47 170 GLU A C 1
ATOM 1356 O O . GLU A 1 170 ? 7.594 -39.281 -32.5 1 55.47 170 GLU A O 1
ATOM 1361 N N . ALA A 1 171 ? 9.484 -39.625 -31.484 1 56.38 171 ALA A N 1
ATOM 1362 C CA . ALA A 1 171 ? 9.859 -40.719 -32.344 1 56.38 171 ALA A CA 1
ATOM 1363 C C . ALA A 1 171 ? 8.875 -41.875 -32.219 1 56.38 171 ALA A C 1
ATOM 1365 O O . ALA A 1 171 ? 8.516 -42.531 -33.219 1 56.38 171 ALA A O 1
ATOM 1366 N N . TYR A 1 172 ? 8.352 -42.094 -31.031 1 52.09 172 TYR A N 1
ATOM 1367 C CA . TYR A 1 172 ? 7.398 -43.156 -30.812 1 52.09 172 TYR A CA 1
ATOM 1368 C C . TYR A 1 172 ? 6.027 -42.812 -31.375 1 52.09 172 TYR A C 1
ATOM 1370 O O . TYR A 1 172 ? 5.348 -43.656 -31.953 1 52.09 172 TYR A O 1
ATOM 1378 N N . ARG A 1 173 ? 5.574 -41.562 -31.172 1 55.62 173 ARG A N 1
ATOM 1379 C CA . ARG A 1 173 ? 4.301 -41.094 -31.719 1 55.62 173 ARG A CA 1
ATOM 1380 C C . ARG A 1 173 ? 4.25 -41.312 -33.25 1 55.62 173 ARG A C 1
ATOM 1382 O O . ARG A 1 173 ? 3.242 -41.781 -33.781 1 55.62 173 ARG A O 1
ATOM 1389 N N . CYS A 1 174 ? 5.383 -40.906 -33.812 1 56.16 174 CYS A N 1
ATOM 1390 C CA . CYS A 1 174 ? 5.477 -41.094 -35.25 1 56.16 174 CYS A CA 1
ATOM 1391 C C . CYS A 1 174 ? 5.391 -42.562 -35.625 1 56.16 174 CYS A C 1
ATOM 1393 O O . CYS A 1 174 ? 4.738 -42.938 -36.594 1 56.16 174 CYS A O 1
ATOM 1395 N N . GLY A 1 175 ? 5.938 -43.438 -34.781 1 54.62 175 GLY A N 1
ATOM 1396 C CA . GLY A 1 175 ? 5.91 -44.875 -35.031 1 54.62 175 GLY A CA 1
ATOM 1397 C C . GLY A 1 175 ? 4.539 -45.5 -34.844 1 54.62 175 GLY A C 1
ATOM 1398 O O . GLY A 1 175 ? 4.148 -46.406 -35.594 1 54.62 175 GLY A O 1
ATOM 1399 N N . LEU A 1 176 ? 3.736 -45 -33.906 1 55.47 176 LEU A N 1
ATOM 1400 C CA . LEU A 1 176 ? 2.389 -45.531 -33.688 1 55.47 176 LEU A CA 1
ATOM 1401 C C . LEU A 1 176 ? 1.439 -45.031 -34.781 1 55.47 176 LEU A C 1
ATOM 1403 O O . LEU A 1 176 ? 0.542 -45.781 -35.219 1 55.47 176 LEU A O 1
ATOM 1407 N N . LYS A 1 177 ? 1.551 -43.844 -35.25 1 59.09 177 LYS A N 1
ATOM 1408 C CA . LYS A 1 177 ? 0.757 -43.344 -36.375 1 59.09 177 LYS A CA 1
ATOM 1409 C C . LYS A 1 177 ? 0.968 -44.219 -37.625 1 59.09 177 LYS A C 1
ATOM 1411 O O . LYS A 1 177 ? 0.019 -44.5 -38.375 1 59.09 177 LYS A O 1
ATOM 1416 N N . VAL A 1 178 ? 2.18 -44.656 -37.781 1 55.03 178 VAL A N 1
ATOM 1417 C CA . VAL A 1 178 ? 2.514 -45.438 -38.969 1 55.03 178 VAL A CA 1
ATOM 1418 C C . VAL A 1 178 ? 1.845 -46.812 -38.906 1 55.03 178 VAL A C 1
ATOM 1420 O O . VAL A 1 178 ? 1.412 -47.375 -39.938 1 55.03 178 VAL A O 1
ATOM 1423 N N . ILE A 1 179 ? 1.595 -47.312 -37.781 1 51.06 179 ILE A N 1
ATOM 1424 C CA . ILE A 1 179 ? 1.013 -48.625 -37.625 1 51.06 179 ILE A CA 1
ATOM 1425 C C . ILE A 1 179 ? -0.507 -48.531 -37.75 1 51.06 179 ILE A C 1
ATOM 1427 O O . ILE A 1 179 ? -1.157 -49.469 -38.188 1 51.06 179 ILE A O 1
ATOM 1431 N N . ARG A 1 180 ? -1.205 -47.438 -37.406 1 56.31 180 ARG A N 1
ATOM 1432 C CA . ARG A 1 180 ? -2.656 -47.281 -37.469 1 56.31 180 ARG A CA 1
ATOM 1433 C C . ARG A 1 180 ? -3.111 -46.906 -38.875 1 56.31 180 ARG A C 1
ATOM 1435 O O . ARG A 1 180 ? -4.301 -47 -39.188 1 56.31 180 ARG A O 1
ATOM 1442 N N . GLY A 1 181 ? -2.234 -46.5 -39.719 1 46.97 181 GLY A N 1
ATOM 1443 C CA . GLY A 1 181 ? -2.59 -46.312 -41.094 1 46.97 181 GLY A CA 1
ATOM 1444 C C . GLY A 1 181 ? -2.389 -47.562 -41.938 1 46.97 181 GLY A C 1
ATOM 1445 O O . GLY A 1 181 ? -1.582 -48.406 -41.625 1 46.97 181 GLY A O 1
ATOM 1446 N N . THR B 1 1 ? -5.559 86.5 49.125 1 37.69 1 THR B N 1
ATOM 1447 C CA . THR B 1 1 ? -6.602 85.562 48.719 1 37.69 1 THR B CA 1
ATOM 1448 C C . THR B 1 1 ? -6.406 85.125 47.25 1 37.69 1 THR B C 1
ATOM 1450 O O . THR B 1 1 ? -7.062 84.188 46.781 1 37.69 1 THR B O 1
ATOM 1453 N N . THR B 1 2 ? -5.773 85.938 46.531 1 50.75 2 THR B N 1
ATOM 1454 C CA . THR B 1 2 ? -5.547 85.75 45.094 1 50.75 2 THR B CA 1
ATOM 1455 C C . THR B 1 2 ? -4.477 84.688 44.875 1 50.75 2 THR B C 1
ATOM 1457 O O . THR B 1 2 ? -4.316 84.188 43.75 1 50.75 2 THR B O 1
ATOM 1460 N N . THR B 1 3 ? -3.598 84.5 45.812 1 55.16 3 THR B N 1
ATOM 1461 C CA . THR B 1 3 ? -2.457 83.625 45.531 1 55.16 3 THR B CA 1
ATOM 1462 C C . THR B 1 3 ? -2.867 82.125 45.562 1 55.16 3 THR B C 1
ATOM 1464 O O . THR B 1 3 ? -2.125 81.25 45.094 1 55.16 3 THR B O 1
ATOM 1467 N N . GLU B 1 4 ? -3.912 81.812 46.219 1 50.62 4 GLU B N 1
ATOM 1468 C CA . GLU B 1 4 ? -4.234 80.438 46.375 1 50.62 4 GLU B CA 1
ATOM 1469 C C . GLU B 1 4 ? -4.785 79.812 45.094 1 50.62 4 GLU B C 1
ATOM 1471 O O . GLU B 1 4 ? -4.875 78.625 44.938 1 50.62 4 GLU B O 1
ATOM 1476 N N . ILE B 1 5 ? -5.332 80.625 44.281 1 54.94 5 ILE B N 1
ATOM 1477 C CA . ILE B 1 5 ? -6.008 80.125 43.094 1 54.94 5 ILE B CA 1
ATOM 1478 C C . ILE B 1 5 ? -4.969 79.625 42.094 1 54.94 5 ILE B C 1
ATOM 1480 O O . ILE B 1 5 ? -5.25 78.75 41.281 1 54.94 5 ILE B O 1
ATOM 1484 N N . THR B 1 6 ? -3.779 80.188 42.062 1 53.69 6 THR B N 1
ATOM 1485 C CA . THR B 1 6 ? -2.842 79.812 41.031 1 53.69 6 THR B CA 1
ATOM 1486 C C . THR B 1 6 ? -2.33 78.375 41.219 1 53.69 6 THR B C 1
ATOM 1488 O O . THR B 1 6 ? -1.968 77.688 40.25 1 53.69 6 THR B O 1
ATOM 1491 N N . HIS B 1 7 ? -2.332 77.875 42.406 1 56.34 7 HIS B N 1
ATOM 1492 C CA . HIS B 1 7 ? -1.732 76.562 42.625 1 56.34 7 HIS B CA 1
ATOM 1493 C C . HIS B 1 7 ? -2.656 75.438 42.188 1 56.34 7 HIS B C 1
ATOM 1495 O O . HIS B 1 7 ? -2.189 74.375 41.812 1 56.34 7 HIS B O 1
ATOM 1501 N N . LEU B 1 8 ? -3.939 75.812 42.25 1 58.34 8 LEU B N 1
ATOM 1502 C CA . LEU B 1 8 ? -4.902 74.75 41.875 1 58.34 8 LEU B CA 1
ATOM 1503 C C . LEU B 1 8 ? -4.867 74.5 40.375 1 58.34 8 LEU B C 1
ATOM 1505 O O . LEU B 1 8 ? -5.055 73.375 39.938 1 58.34 8 LEU B O 1
ATOM 1509 N N . GLY B 1 9 ? -4.68 75.5 39.562 1 58 9 GLY B N 1
ATOM 1510 C CA . GLY B 1 9 ? -4.605 75.375 38.125 1 58 9 GLY B CA 1
ATOM 1511 C C . GLY B 1 9 ? -3.445 74.5 37.656 1 58 9 GLY B C 1
ATOM 1512 O O . GLY B 1 9 ? -3.555 73.75 36.656 1 58 9 GLY B O 1
ATOM 1513 N N . THR B 1 10 ? -2.465 74.562 38.469 1 64.94 10 THR B N 1
ATOM 1514 C CA . THR B 1 10 ? -1.247 73.875 38.125 1 64.94 10 THR B CA 1
ATOM 1515 C C . THR B 1 10 ? -1.388 72.375 38.406 1 64.94 10 THR B C 1
ATOM 1517 O O . THR B 1 10 ? -0.907 71.562 37.625 1 64.94 10 THR B O 1
ATOM 1520 N N . CYS B 1 11 ? -2.115 72.062 39.438 1 69.94 11 CYS B N 1
ATOM 1521 C CA . CYS B 1 11 ? -2.295 70.625 39.781 1 69.94 11 CYS B CA 1
ATOM 1522 C C . CYS B 1 11 ? -3.254 69.938 38.844 1 69.94 11 CYS B C 1
ATOM 1524 O O . CYS B 1 11 ? -3.023 68.812 38.438 1 69.94 11 CYS B O 1
ATOM 1526 N N . GLN B 1 12 ? -4.301 70.688 38.562 1 68.75 12 GLN B N 1
ATOM 1527 C CA . GLN B 1 12 ? -5.273 70.125 37.625 1 68.75 12 GLN B CA 1
ATOM 1528 C C . GLN B 1 12 ? -4.652 69.938 36.25 1 68.75 12 GLN B C 1
ATOM 1530 O O . GLN B 1 12 ? -4.926 68.938 35.594 1 68.75 12 GLN B O 1
ATOM 1535 N N . ASP B 1 13 ? -3.771 70.812 35.875 1 73.44 13 ASP B N 1
ATOM 1536 C CA . ASP B 1 13 ? -3.084 70.75 34.594 1 73.44 13 ASP B CA 1
ATOM 1537 C C . ASP B 1 13 ? -2.111 69.562 34.594 1 73.44 13 ASP B C 1
ATOM 1539 O O . ASP B 1 13 ? -1.999 68.812 33.594 1 73.44 13 ASP B O 1
ATOM 1543 N N . VAL B 1 14 ? -1.521 69.312 35.781 1 75.94 14 VAL B N 1
ATOM 1544 C CA . VAL B 1 14 ? -0.569 68.188 35.875 1 75.94 14 VAL B CA 1
ATOM 1545 C C . VAL B 1 14 ? -1.312 66.875 35.844 1 75.94 14 VAL B C 1
ATOM 1547 O O . VAL B 1 14 ? -0.855 65.938 35.188 1 75.94 14 VAL B O 1
ATOM 1550 N N . ASN B 1 15 ? -2.514 66.875 36.562 1 75.81 15 ASN B N 1
ATOM 1551 C CA . ASN B 1 15 ? -3.32 65.625 36.531 1 75.81 15 ASN B CA 1
ATOM 1552 C C . ASN B 1 15 ? -3.873 65.375 35.125 1 75.81 15 ASN B C 1
ATOM 1554 O O . ASN B 1 15 ? -3.902 64.188 34.688 1 75.81 15 ASN B O 1
ATOM 1558 N N . HIS B 1 16 ? -4.293 66.438 34.531 1 77.75 16 HIS B N 1
ATOM 1559 C CA . HIS B 1 16 ? -4.809 66.312 33.156 1 77.75 16 HIS B CA 1
ATOM 1560 C C . HIS B 1 16 ? -3.723 65.812 32.188 1 77.75 16 HIS B C 1
ATOM 1562 O O . HIS B 1 16 ? -3.965 64.938 31.359 1 77.75 16 HIS B O 1
ATOM 1568 N N . ASN B 1 17 ? -2.539 66.312 32.312 1 74.31 17 ASN B N 1
ATOM 1569 C CA . ASN B 1 17 ? -1.419 65.938 31.484 1 74.31 17 ASN B CA 1
ATOM 1570 C C . ASN B 1 17 ? -1.005 64.5 31.734 1 74.31 17 ASN B C 1
ATOM 1572 O O . ASN B 1 17 ? -0.662 63.75 30.797 1 74.31 17 ASN B O 1
ATOM 1576 N N . LYS B 1 18 ? -1.06 64.062 32.938 1 76.88 18 LYS B N 1
ATOM 1577 C CA . LYS B 1 18 ? -0.753 62.656 33.281 1 76.88 18 LYS B CA 1
ATOM 1578 C C . LYS B 1 18 ? -1.776 61.719 32.688 1 76.88 18 LYS B C 1
ATOM 1580 O O . LYS B 1 18 ? -1.419 60.625 32.188 1 76.88 18 LYS B O 1
ATOM 1585 N N . VAL B 1 19 ? -2.971 62.094 32.656 1 75.75 19 VAL B N 1
ATOM 1586 C CA . VAL B 1 19 ? -4.043 61.281 32.094 1 75.75 19 VAL B CA 1
ATOM 1587 C C . VAL B 1 19 ? -3.861 61.188 30.562 1 75.75 19 VAL B C 1
ATOM 1589 O O . VAL B 1 19 ? -4.02 60.094 29.984 1 75.75 19 VAL B O 1
ATOM 1592 N N . ILE B 1 20 ? -3.42 62.25 29.938 1 76.75 20 ILE B N 1
ATOM 1593 C CA . ILE B 1 20 ? -3.195 62.312 28.5 1 76.75 20 ILE B CA 1
ATOM 1594 C C . ILE B 1 20 ? -2.018 61.406 28.141 1 76.75 20 ILE B C 1
ATOM 1596 O O . ILE B 1 20 ? -2.086 60.625 27.172 1 76.75 20 ILE B O 1
ATOM 1600 N N . GLU B 1 21 ? -0.977 61.469 28.922 1 76.75 21 GLU B N 1
ATOM 1601 C CA . GLU B 1 21 ? 0.207 60.656 28.672 1 76.75 21 GLU B CA 1
ATOM 1602 C C . GLU B 1 21 ? -0.1 59.156 28.859 1 76.75 21 GLU B C 1
ATOM 1604 O O . GLU B 1 21 ? 0.323 58.344 28.047 1 76.75 21 GLU B O 1
ATOM 1609 N N . THR B 1 22 ? -0.84 58.875 29.891 1 76.19 22 THR B N 1
ATOM 1610 C CA . THR B 1 22 ? -1.239 57.5 30.141 1 76.19 22 THR B CA 1
ATOM 1611 C C . THR B 1 22 ? -2.127 56.969 29.016 1 76.19 22 THR B C 1
ATOM 1613 O O . THR B 1 22 ? -1.978 55.844 28.594 1 76.19 22 THR B O 1
ATOM 1616 N N . ASN B 1 23 ? -2.971 57.781 28.516 1 76.31 23 ASN B N 1
ATOM 1617 C CA . ASN B 1 23 ? -3.848 57.406 27.422 1 76.31 23 ASN B CA 1
ATOM 1618 C C . ASN B 1 23 ? -3.064 57.156 26.125 1 76.31 23 ASN B C 1
ATOM 1620 O O . ASN B 1 23 ? -3.365 56.219 25.375 1 76.31 23 ASN B O 1
ATOM 1624 N N . ARG B 1 24 ? -2.02 57.969 25.969 1 80.31 24 ARG B N 1
ATOM 1625 C CA . ARG B 1 24 ? -1.172 57.812 24.781 1 80.31 24 ARG B CA 1
ATOM 1626 C C . ARG B 1 24 ? -0.386 56.531 24.844 1 80.31 24 ARG B C 1
ATOM 1628 O O . ARG B 1 24 ? -0.252 55.812 23.828 1 80.31 24 ARG B O 1
ATOM 1635 N N . GLU B 1 25 ? 0.071 56.188 26 1 81.81 25 GLU B N 1
ATOM 1636 C CA . GLU B 1 25 ? 0.808 54.938 26.188 1 81.81 25 GLU B CA 1
ATOM 1637 C C . GLU B 1 25 ? -0.101 53.719 26 1 81.81 25 GLU B C 1
ATOM 1639 O O . GLU B 1 25 ? 0.299 52.719 25.391 1 81.81 25 GLU B O 1
ATOM 1644 N N . ASN B 1 26 ? -1.319 53.812 26.469 1 78.56 26 ASN B N 1
ATOM 1645 C CA . ASN B 1 26 ? -2.289 52.75 26.297 1 78.56 26 ASN B CA 1
ATOM 1646 C C . ASN B 1 26 ? -2.637 52.5 24.828 1 78.56 26 ASN B C 1
ATOM 1648 O O . ASN B 1 26 ? -2.75 51.375 24.391 1 78.56 26 ASN B O 1
ATOM 1652 N N . ASP B 1 27 ? -2.766 53.625 24.141 1 79.69 27 ASP B N 1
ATOM 1653 C CA . ASP B 1 27 ? -3.066 53.562 22.719 1 79.69 27 ASP B CA 1
ATOM 1654 C C . ASP B 1 27 ? -1.942 52.844 21.953 1 79.69 27 ASP B C 1
ATOM 1656 O O . ASP B 1 27 ? -2.199 52.062 21.047 1 79.69 27 ASP B O 1
ATOM 1660 N N . LYS B 1 28 ? -0.708 53.125 22.375 1 83 28 LYS B N 1
ATOM 1661 C CA . LYS B 1 28 ? 0.449 52.5 21.734 1 83 28 LYS B CA 1
ATOM 1662 C C . LYS B 1 28 ? 0.495 51 22.016 1 83 28 LYS B C 1
ATOM 1664 O O . LYS B 1 28 ? 0.792 50.219 21.125 1 83 28 LYS B O 1
ATOM 1669 N N . GLN B 1 29 ? 0.235 50.625 23.219 1 84.56 29 GLN B N 1
ATOM 1670 C CA . GLN B 1 29 ? 0.229 49.219 23.594 1 84.56 29 GLN B CA 1
ATOM 1671 C C . GLN B 1 29 ? -0.875 48.438 22.875 1 84.56 29 GLN B C 1
ATOM 1673 O O . GLN B 1 29 ? -0.674 47.312 22.453 1 84.56 29 GLN B O 1
ATOM 1678 N N . GLU B 1 30 ? -2.049 49.062 22.812 1 82.44 30 GLU B N 1
ATOM 1679 C CA . GLU B 1 30 ? -3.156 48.438 22.094 1 82.44 30 GLU B CA 1
ATOM 1680 C C . GLU B 1 30 ? -2.811 48.25 20.625 1 82.44 30 GLU B C 1
ATOM 1682 O O . GLU B 1 30 ? -3.107 47.219 20.031 1 82.44 30 GLU B O 1
ATOM 1687 N N . ALA B 1 31 ? -2.199 49.25 20.047 1 83.12 31 ALA B N 1
ATOM 1688 C CA . ALA B 1 31 ? -1.776 49.188 18.656 1 83.12 31 ALA B CA 1
ATOM 1689 C C . ALA B 1 31 ? -0.755 48.062 18.453 1 83.12 31 ALA B C 1
ATOM 1691 O O . ALA B 1 31 ? -0.832 47.281 17.484 1 83.12 31 ALA B O 1
ATOM 1692 N N . TRP B 1 32 ? 0.162 47.969 19.375 1 86.69 32 TRP B N 1
ATOM 1693 C CA . TRP B 1 32 ? 1.158 46.906 19.328 1 86.69 32 TRP B CA 1
ATOM 1694 C C . TRP B 1 32 ? 0.493 45.531 19.391 1 86.69 32 TRP B C 1
ATOM 1696 O O . TRP B 1 32 ? 0.848 44.625 18.641 1 86.69 32 TRP B O 1
ATOM 1706 N N . MET B 1 33 ? -0.446 45.375 20.25 1 87.25 33 MET B N 1
ATOM 1707 C CA . MET B 1 33 ? -1.15 44.094 20.406 1 87.25 33 MET B CA 1
ATOM 1708 C C . MET B 1 33 ? -1.852 43.688 19.109 1 87.25 33 MET B C 1
ATOM 1710 O O . MET B 1 33 ? -1.795 42.531 18.703 1 87.25 33 MET B O 1
ATOM 1714 N N . LEU B 1 34 ? -2.457 44.656 18.484 1 85.69 34 LEU B N 1
ATOM 1715 C CA . LEU B 1 34 ? -3.17 44.375 17.234 1 85.69 34 LEU B CA 1
ATOM 1716 C C . LEU B 1 34 ? -2.205 43.969 16.141 1 85.69 34 LEU B C 1
ATOM 1718 O O . LEU B 1 34 ? -2.512 43.062 15.359 1 85.69 34 LEU B O 1
ATOM 1722 N N . ILE B 1 35 ? -1.007 44.531 16.094 1 85.25 35 ILE B N 1
ATOM 1723 C CA . ILE B 1 35 ? 0.011 44.188 15.117 1 85.25 35 ILE B CA 1
ATOM 1724 C C . ILE B 1 35 ? 0.494 42.75 15.367 1 85.25 35 ILE B C 1
ATOM 1726 O O . ILE B 1 35 ? 0.634 41.969 14.422 1 85.25 35 ILE B O 1
ATOM 1730 N N . GLU B 1 36 ? 0.706 42.469 16.609 1 90.06 36 GLU B N 1
ATOM 1731 C CA . GLU B 1 36 ? 1.171 41.125 16.953 1 90.06 36 GLU B CA 1
ATOM 1732 C C . GLU B 1 36 ? 0.125 40.062 16.594 1 90.06 36 GLU B C 1
ATOM 1734 O O . GLU B 1 36 ? 0.464 39 16.109 1 90.06 36 GLU B O 1
ATOM 1739 N N . LEU B 1 37 ? -1.12 40.312 16.844 1 90.31 37 LEU B N 1
ATOM 1740 C CA . LEU B 1 37 ? -2.193 39.406 16.5 1 90.31 37 LEU B CA 1
ATOM 1741 C C . LEU B 1 37 ? -2.275 39.188 15 1 90.31 37 LEU B C 1
ATOM 1743 O O . LEU B 1 37 ? -2.492 38.062 14.539 1 90.31 37 LEU B O 1
ATOM 1747 N N . GLN B 1 38 ? -2.08 40.219 14.227 1 88.38 38 GLN B N 1
ATOM 1748 C CA . GLN B 1 38 ? -2.078 40.094 12.773 1 88.38 38 GLN B CA 1
ATOM 1749 C C . GLN B 1 38 ? -0.914 39.219 12.289 1 88.38 38 GLN B C 1
ATOM 1751 O O . GLN B 1 38 ? -1.056 38.469 11.336 1 88.38 38 GLN B O 1
ATOM 1756 N N . LYS B 1 39 ? 0.205 39.406 12.906 1 90.69 39 LYS B N 1
ATOM 1757 C CA . LYS B 1 39 ? 1.359 38.562 12.562 1 90.69 39 LYS B CA 1
ATOM 1758 C C . LYS B 1 39 ? 1.065 37.094 12.797 1 90.69 39 LYS B C 1
ATOM 1760 O O . LYS B 1 39 ? 1.398 36.25 11.961 1 90.69 39 LYS B O 1
ATOM 1765 N N . ILE B 1 40 ? 0.455 36.781 13.914 1 93.81 40 ILE B N 1
ATOM 1766 C CA . ILE B 1 40 ? 0.105 35.406 14.25 1 93.81 40 ILE B CA 1
ATOM 1767 C C . ILE B 1 40 ? -0.889 34.844 13.227 1 93.81 40 ILE B C 1
ATOM 1769 O O . ILE B 1 40 ? -0.779 33.719 12.797 1 93.81 40 ILE B O 1
ATOM 1773 N N . ARG B 1 41 ? -1.833 35.625 12.859 1 90.5 41 ARG B N 1
ATOM 1774 C CA . ARG B 1 41 ? -2.805 35.219 11.852 1 90.5 41 ARG B CA 1
ATOM 1775 C C . ARG B 1 41 ? -2.111 34.844 10.547 1 90.5 41 ARG B C 1
ATOM 1777 O O . ARG B 1 41 ? -2.432 33.812 9.945 1 90.5 41 ARG B O 1
ATOM 1784 N N . ARG B 1 42 ? -1.213 35.656 10.125 1 92 42 ARG B N 1
ATOM 1785 C CA . ARG B 1 42 ? -0.475 35.375 8.898 1 92 42 ARG B CA 1
ATOM 1786 C C . ARG B 1 42 ? 0.347 34.094 9.016 1 92 42 ARG B C 1
ATOM 1788 O O . ARG B 1 42 ? 0.422 33.312 8.07 1 92 42 ARG B O 1
ATOM 1795 N N . GLN B 1 43 ? 0.924 33.969 10.141 1 94.75 43 GLN B N 1
ATOM 1796 C CA . GLN B 1 43 ? 1.701 32.75 10.375 1 94.75 43 GLN B CA 1
ATOM 1797 C C . GLN B 1 43 ? 0.814 31.5 10.312 1 94.75 43 GLN B C 1
ATOM 1799 O O . GLN B 1 43 ? 1.211 30.469 9.758 1 94.75 43 GLN B O 1
ATOM 1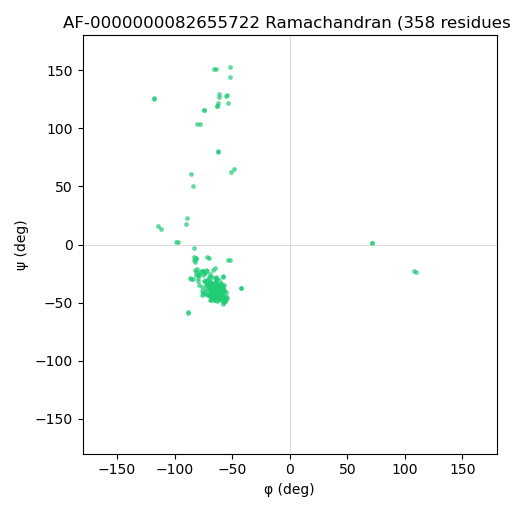804 N N . MET B 1 44 ? -0.34 31.594 10.906 1 92.81 44 MET B N 1
ATOM 1805 C CA . MET B 1 44 ? -1.274 30.469 10.883 1 92.81 44 MET B CA 1
ATOM 1806 C C . MET B 1 44 ? -1.748 30.172 9.461 1 92.81 44 MET B C 1
ATOM 1808 O O . MET B 1 44 ? -1.901 29.016 9.078 1 92.81 44 MET B O 1
ATOM 1812 N N . GLU B 1 45 ? -1.982 31.203 8.703 1 90.38 45 GLU B N 1
ATOM 1813 C CA . GLU B 1 45 ? -2.361 31.016 7.305 1 90.38 45 GLU B CA 1
ATOM 1814 C C . GLU B 1 45 ? -1.258 30.297 6.523 1 90.38 45 GLU B C 1
ATOM 1816 O O . GLU B 1 45 ? -1.537 29.469 5.664 1 90.38 45 GLU B O 1
ATOM 1821 N N . LEU B 1 46 ? -0.042 30.672 6.797 1 92.06 46 LEU B N 1
ATOM 1822 C CA . LEU B 1 46 ? 1.094 30.016 6.164 1 92.06 46 LEU B CA 1
ATOM 1823 C C . LEU B 1 46 ? 1.147 28.531 6.547 1 92.06 46 LEU B C 1
ATOM 1825 O O . LEU B 1 46 ? 1.372 27.672 5.691 1 92.06 46 LEU B O 1
ATOM 1829 N N . CYS B 1 47 ? 0.953 28.281 7.812 1 93.62 47 CYS B N 1
ATOM 1830 C CA . CYS B 1 47 ? 0.899 26.891 8.266 1 93.62 47 CYS B CA 1
ATOM 1831 C C . CYS B 1 47 ? -0.166 26.109 7.504 1 93.62 47 CYS B C 1
ATOM 1833 O O . CYS B 1 47 ? 0.106 25.031 6.984 1 93.62 47 CYS B O 1
ATOM 1835 N N . GLU B 1 48 ? -1.368 26.672 7.414 1 92.25 48 GLU B N 1
ATOM 1836 C CA . GLU B 1 48 ? -2.469 26 6.73 1 92.25 48 GLU B CA 1
ATOM 1837 C C . GLU B 1 48 ? -2.125 25.719 5.27 1 92.25 48 GLU B C 1
ATOM 1839 O O . GLU B 1 48 ? -2.461 24.672 4.742 1 92.25 48 GLU B O 1
ATOM 1844 N N . SER B 1 49 ? -1.497 26.641 4.605 1 90.88 49 SER B N 1
ATOM 1845 C CA . SER B 1 49 ? -1.105 26.453 3.213 1 90.88 49 SER B CA 1
ATOM 1846 C C . SER B 1 49 ? -0.107 25.312 3.066 1 90.88 49 SER B C 1
ATOM 1848 O O . SER B 1 49 ? -0.16 24.562 2.096 1 90.88 49 SER B O 1
ATOM 1850 N N . ARG B 1 50 ? 0.775 25.188 3.996 1 93 50 ARG B N 1
ATOM 1851 C CA . ARG B 1 50 ? 1.788 24.141 3.982 1 93 50 ARG B CA 1
ATOM 1852 C C . ARG B 1 50 ? 1.17 22.766 4.289 1 93 50 ARG B C 1
ATOM 1854 O O . ARG B 1 50 ? 1.723 21.734 3.916 1 93 50 ARG B O 1
ATOM 1861 N N . MET B 1 51 ? 0.043 22.719 4.941 1 93.62 51 MET B N 1
ATOM 1862 C CA . MET B 1 51 ? -0.614 21.484 5.348 1 93.62 51 MET B CA 1
ATOM 1863 C C . MET B 1 51 ? -1.402 20.875 4.191 1 93.62 51 MET B C 1
ATOM 1865 O O . MET B 1 51 ? -1.709 19.688 4.199 1 93.62 51 MET B O 1
ATOM 1869 N N . ALA B 1 52 ? -1.78 21.672 3.242 1 88.38 52 ALA B N 1
ATOM 1870 C CA . ALA B 1 52 ? -2.602 21.188 2.139 1 88.38 52 ALA B CA 1
ATOM 1871 C C . ALA B 1 52 ? -1.943 19.984 1.457 1 88.38 52 ALA B C 1
ATOM 1873 O O . ALA B 1 52 ? -0.735 19.984 1.211 1 88.38 52 ALA B O 1
ATOM 1874 N N . LEU B 1 53 ? -2.75 18.953 1.335 1 82.69 53 LEU B N 1
ATOM 1875 C CA . LEU B 1 53 ? -2.275 17.719 0.716 1 82.69 53 LEU B CA 1
ATOM 1876 C C . LEU B 1 53 ? -2.416 17.781 -0.801 1 82.69 53 LEU B C 1
ATOM 1878 O O . LEU B 1 53 ? -3.525 17.688 -1.33 1 82.69 53 LEU B O 1
ATOM 1882 N N . LYS B 1 54 ? -1.709 18.781 -1.424 1 69.88 54 LYS B N 1
ATOM 1883 C CA . LYS B 1 54 ? -1.8 18.859 -2.879 1 69.88 54 LYS B CA 1
ATOM 1884 C C . LYS B 1 54 ? -1.254 17.594 -3.541 1 69.88 54 LYS B C 1
ATOM 1886 O O . LYS B 1 54 ? -0.127 17.188 -3.264 1 69.88 54 LYS B O 1
ATOM 1891 N N . ASN B 1 55 ? -2.08 16.781 -4.418 1 63.03 55 ASN B N 1
ATOM 1892 C CA . ASN B 1 55 ? -1.606 15.727 -5.309 1 63.03 55 ASN B CA 1
ATOM 1893 C C . ASN B 1 55 ? -1.159 14.492 -4.535 1 63.03 55 ASN B C 1
ATOM 1895 O O . ASN B 1 55 ? -0.312 13.727 -5.004 1 63.03 55 ASN B O 1
ATOM 1899 N N . ILE B 1 56 ? -1.261 14.508 -3.26 1 63 56 ILE B N 1
ATOM 1900 C CA . ILE B 1 56 ? -0.82 13.289 -2.584 1 63 56 ILE B CA 1
ATOM 1901 C C . ILE B 1 56 ? -1.691 12.109 -3.016 1 63 56 ILE B C 1
ATOM 1903 O O . ILE B 1 56 ? -2.908 12.125 -2.816 1 63 56 ILE B O 1
ATOM 1907 N N . LEU B 1 57 ? -1.314 11.578 -4.246 1 60.41 57 LEU B N 1
ATOM 1908 C CA . LEU B 1 57 ? -1.971 10.414 -4.828 1 60.41 57 LEU B CA 1
ATOM 1909 C C . LEU B 1 57 ? -1.441 9.125 -4.211 1 60.41 57 LEU B C 1
ATOM 1911 O O . LEU B 1 57 ? -0.242 8.844 -4.273 1 60.41 57 LEU B O 1
ATOM 1915 N N . LEU B 1 58 ? -2.213 8.539 -3.336 1 64.38 58 LEU B N 1
ATOM 1916 C CA . LEU B 1 58 ? -1.688 7.434 -2.547 1 64.38 58 LEU B CA 1
ATOM 1917 C C . LEU B 1 58 ? -1.885 6.105 -3.275 1 64.38 58 LEU B C 1
ATOM 1919 O O . LEU B 1 58 ? -0.931 5.348 -3.457 1 64.38 58 LEU B O 1
ATOM 1923 N N . ALA B 1 59 ? -3.111 5.754 -3.578 1 62.69 59 ALA B N 1
ATOM 1924 C CA . ALA B 1 59 ? -3.236 4.41 -4.133 1 62.69 59 ALA B CA 1
ATOM 1925 C C . ALA B 1 59 ? -3.781 4.453 -5.559 1 62.69 59 ALA B C 1
ATOM 1927 O O . ALA B 1 59 ? -4.625 5.293 -5.883 1 62.69 59 ALA B O 1
ATOM 1928 N N . ASP B 1 60 ? -2.963 3.77 -6.496 1 69.25 60 ASP B N 1
ATOM 1929 C CA . ASP B 1 60 ? -3.449 3.594 -7.859 1 69.25 60 ASP B CA 1
ATOM 1930 C C . ASP B 1 60 ? -4.527 2.514 -7.926 1 69.25 60 ASP B C 1
ATOM 1932 O O . ASP B 1 60 ? -4.262 1.344 -7.645 1 69.25 60 ASP B O 1
ATOM 1936 N N . GLN B 1 61 ? -5.73 2.842 -8.281 1 69.62 61 GLN B N 1
ATOM 1937 C CA . GLN B 1 61 ? -6.832 1.894 -8.391 1 69.62 61 GLN B CA 1
ATOM 1938 C C . GLN B 1 61 ? -6.562 0.863 -9.484 1 69.62 61 GLN B C 1
ATOM 1940 O O . GLN B 1 61 ? -7.035 -0.271 -9.406 1 69.62 61 GLN B O 1
ATOM 1945 N N . GLY B 1 62 ? -5.836 1.229 -10.484 1 70.25 62 GLY B N 1
ATOM 1946 C CA . GLY B 1 62 ? -5.492 0.314 -11.562 1 70.25 62 GLY B CA 1
ATOM 1947 C C . GLY B 1 62 ? -4.641 -0.855 -11.109 1 70.25 62 GLY B C 1
ATOM 1948 O O . GLY B 1 62 ? -4.859 -1.992 -11.531 1 70.25 62 GLY B O 1
ATOM 1949 N N . SER B 1 63 ? -3.887 -0.569 -10.141 1 76.12 63 SER B N 1
ATOM 1950 C CA . SER B 1 63 ? -3.023 -1.628 -9.633 1 76.12 63 SER B CA 1
ATOM 1951 C C . SER B 1 63 ? -3.838 -2.715 -8.938 1 76.12 63 SER B C 1
ATOM 1953 O O . SER B 1 63 ? -3.547 -3.904 -9.078 1 76.12 63 SER B O 1
ATOM 1955 N N . SER B 1 64 ? -4.891 -2.35 -8.297 1 80.94 64 SER B N 1
ATOM 1956 C CA . SER B 1 64 ? -5.734 -3.311 -7.594 1 80.94 64 SER B CA 1
ATOM 1957 C C . SER B 1 64 ? -6.441 -4.246 -8.57 1 80.94 64 SER B C 1
ATOM 1959 O O . SER B 1 64 ? -6.578 -5.441 -8.305 1 80.94 64 SER B O 1
ATOM 1961 N N . HIS B 1 65 ? -6.828 -3.674 -9.727 1 85.69 65 HIS B N 1
ATOM 1962 C CA . HIS B 1 65 ? -7.496 -4.5 -10.727 1 85.69 65 HIS B CA 1
ATOM 1963 C C . HIS B 1 65 ? -6.559 -5.566 -11.281 1 85.69 65 HIS B C 1
ATOM 1965 O O . HIS B 1 65 ? -6.918 -6.742 -11.352 1 85.69 65 HIS B O 1
ATOM 1971 N N . HIS B 1 66 ? -5.367 -5.172 -11.602 1 85.75 66 HIS B N 1
ATOM 1972 C CA . HIS B 1 66 ? -4.395 -6.109 -12.148 1 85.75 66 HIS B CA 1
ATOM 1973 C C . HIS B 1 66 ? -4.086 -7.227 -11.156 1 85.75 66 HIS B C 1
ATOM 1975 O O . HIS B 1 66 ? -3.926 -8.383 -11.547 1 85.75 66 HIS B O 1
ATOM 1981 N N . ILE B 1 67 ? -4.039 -6.879 -9.914 1 90.06 67 ILE B N 1
ATOM 1982 C CA . ILE B 1 67 ? -3.75 -7.855 -8.875 1 90.06 67 ILE B CA 1
ATOM 1983 C C . ILE B 1 67 ? -4.902 -8.852 -8.758 1 90.06 67 ILE B C 1
ATOM 1985 O O . ILE B 1 67 ? -4.68 -10.055 -8.641 1 90.06 67 ILE B O 1
ATOM 1989 N N . THR B 1 68 ? -6.129 -8.344 -8.883 1 91.31 68 THR B N 1
ATOM 1990 C CA . THR B 1 68 ? -7.305 -9.195 -8.797 1 91.31 68 THR B CA 1
ATOM 1991 C C . THR B 1 68 ? -7.363 -10.156 -9.984 1 91.31 68 THR B C 1
ATOM 1993 O O . THR B 1 68 ? -7.68 -11.336 -9.82 1 91.31 68 THR B O 1
ATOM 1996 N N . VAL B 1 69 ? -7.055 -9.688 -11.102 1 92.38 69 VAL B N 1
ATOM 1997 C CA . VAL B 1 69 ? -7.047 -10.523 -12.305 1 92.38 69 VAL B CA 1
ATOM 1998 C C . VAL B 1 69 ? -6.004 -11.625 -12.156 1 92.38 69 VAL B C 1
ATOM 2000 O O . VAL B 1 69 ? -6.277 -12.789 -12.461 1 92.38 69 VAL B O 1
ATOM 2003 N N . LYS B 1 70 ? -4.832 -11.25 -11.641 1 93.25 70 LYS B N 1
ATOM 2004 C CA . LYS B 1 70 ? -3.77 -12.234 -11.477 1 93.25 70 LYS B CA 1
ATOM 2005 C C . LYS B 1 70 ? -4.148 -13.289 -10.438 1 93.25 70 LYS B C 1
ATOM 2007 O O . LYS B 1 70 ? -3.854 -14.469 -10.609 1 93.25 70 LYS B O 1
ATOM 2012 N N . ILE B 1 71 ? -4.777 -12.867 -9.398 1 95.62 71 ILE B N 1
ATOM 2013 C CA . ILE B 1 71 ? -5.246 -13.797 -8.375 1 95.62 71 ILE B CA 1
ATOM 2014 C C . ILE B 1 71 ? -6.199 -14.812 -9 1 95.62 71 ILE B C 1
ATOM 2016 O O . ILE B 1 71 ? -6.07 -16.016 -8.766 1 95.62 71 ILE B O 1
ATOM 2020 N N . ASN B 1 72 ? -7.066 -14.32 -9.844 1 96.81 72 ASN B N 1
ATOM 2021 C CA . ASN B 1 72 ? -8.023 -15.219 -10.484 1 96.81 72 ASN B CA 1
ATOM 2022 C C . ASN B 1 72 ? -7.328 -16.188 -11.438 1 96.81 72 ASN B C 1
ATOM 2024 O O . ASN B 1 72 ? -7.703 -17.359 -11.516 1 96.81 72 ASN B O 1
ATOM 2028 N N . GLU B 1 73 ? -6.406 -15.672 -12.117 1 95.81 73 GLU B N 1
ATOM 2029 C CA . GLU B 1 73 ? -5.621 -16.531 -13 1 95.81 73 GLU B CA 1
ATOM 2030 C C . GLU B 1 73 ? -4.922 -17.625 -12.211 1 95.81 73 GLU B C 1
ATOM 2032 O O . GLU B 1 73 ? -4.93 -18.797 -12.617 1 95.81 73 GLU B O 1
ATOM 2037 N N . LEU B 1 74 ? -4.363 -17.281 -11.102 1 96.81 74 LEU B N 1
ATOM 2038 C CA . LEU B 1 74 ? -3.635 -18.25 -10.273 1 96.81 74 LEU B CA 1
ATOM 2039 C C . LEU B 1 74 ? -4.582 -19.281 -9.68 1 96.81 74 LEU B C 1
ATOM 2041 O O . LEU B 1 74 ? -4.227 -20.453 -9.555 1 96.81 74 LEU B O 1
ATOM 2045 N N . LYS B 1 75 ? -5.762 -18.891 -9.375 1 97.88 75 LYS B N 1
ATOM 2046 C CA . LYS B 1 75 ? -6.766 -19.828 -8.906 1 97.88 75 LYS B CA 1
ATOM 2047 C C . LYS B 1 75 ? -7.121 -20.844 -9.992 1 97.88 75 LYS B C 1
ATOM 2049 O O . LYS B 1 75 ? -7.309 -22.031 -9.711 1 97.88 75 LYS B O 1
ATOM 2054 N N . SER B 1 76 ? -7.172 -20.328 -11.203 1 98.25 76 SER B N 1
ATOM 2055 C CA . SER B 1 76 ? -7.406 -21.219 -12.328 1 98.25 76 SER B CA 1
ATOM 2056 C C . SER B 1 76 ? -6.262 -22.219 -12.5 1 98.25 76 SER B C 1
ATOM 2058 O O . SER B 1 76 ? -6.488 -23.391 -12.789 1 98.25 76 SER B O 1
ATOM 2060 N N . VAL B 1 77 ? -5.074 -21.719 -12.328 1 97.94 77 VAL B N 1
ATOM 2061 C CA . VAL B 1 77 ? -3.898 -22.578 -12.398 1 97.94 77 VAL B CA 1
ATOM 2062 C C . VAL B 1 77 ? -3.979 -23.656 -11.32 1 97.94 77 VAL B C 1
ATOM 2064 O O . VAL B 1 77 ? -3.658 -24.812 -11.562 1 97.94 77 VAL B O 1
ATOM 2067 N N . GLN B 1 78 ? -4.367 -23.297 -10.117 1 97.56 78 GLN B N 1
ATOM 2068 C CA . GLN B 1 78 ? -4.523 -24.25 -9.031 1 97.56 78 GLN B CA 1
ATOM 2069 C C . GLN B 1 78 ? -5.508 -25.359 -9.398 1 97.56 78 GLN B C 1
ATOM 2071 O O . GLN B 1 78 ? -5.266 -26.531 -9.125 1 97.56 78 GLN B O 1
ATOM 2076 N N . ASN B 1 79 ? -6.582 -25 -10.062 1 97.94 79 ASN B N 1
ATOM 2077 C CA . ASN B 1 79 ? -7.57 -25.984 -10.516 1 97.94 79 ASN B CA 1
ATOM 2078 C C . ASN B 1 79 ? -6.992 -26.922 -11.562 1 97.94 79 ASN B C 1
ATOM 2080 O O . ASN B 1 79 ? -7.195 -28.141 -11.492 1 97.94 79 ASN B O 1
ATOM 2084 N N . ASP B 1 80 ? -6.309 -26.375 -12.5 1 98 80 ASP B N 1
ATOM 2085 C CA . ASP B 1 80 ? -5.66 -27.188 -13.531 1 98 80 ASP B CA 1
ATOM 2086 C C . ASP B 1 80 ? -4.66 -28.156 -12.906 1 98 80 ASP B C 1
ATOM 2088 O O . ASP B 1 80 ? -4.574 -29.312 -13.32 1 98 80 ASP B O 1
ATOM 2092 N N . ALA B 1 81 ? -3.893 -27.609 -11.922 1 97.94 81 ALA B N 1
ATOM 2093 C CA . ALA B 1 81 ? -2.9 -28.453 -11.258 1 97.94 81 ALA B CA 1
ATOM 2094 C C . ALA B 1 81 ? -3.564 -29.641 -10.562 1 97.94 81 ALA B C 1
ATOM 2096 O O . ALA B 1 81 ? -3.018 -30.75 -10.547 1 97.94 81 ALA B O 1
ATOM 2097 N N . GLN B 1 82 ? -4.758 -29.438 -10.031 1 97.62 82 GLN B N 1
ATOM 2098 C CA . GLN B 1 82 ? -5.5 -30.516 -9.391 1 97.62 82 GLN B CA 1
ATOM 2099 C C . GLN B 1 82 ? -5.934 -31.562 -10.414 1 97.62 82 GLN B C 1
ATOM 2101 O O . GLN B 1 82 ? -5.855 -32.75 -10.141 1 97.62 82 GLN B O 1
ATOM 2106 N N . ALA B 1 83 ? -6.387 -31.125 -11.547 1 97.88 83 ALA B N 1
ATOM 2107 C CA . ALA B 1 83 ? -6.781 -32.031 -12.617 1 97.88 83 ALA B CA 1
ATOM 2108 C C . ALA B 1 83 ? -5.586 -32.844 -13.102 1 97.88 83 ALA B C 1
ATOM 2110 O O . ALA B 1 83 ? -5.699 -34.062 -13.336 1 97.88 83 ALA B O 1
ATOM 2111 N N . ILE B 1 84 ? -4.445 -32.125 -13.25 1 97.75 84 ILE B N 1
ATOM 2112 C CA . ILE B 1 84 ? -3.223 -32.812 -13.664 1 97.75 84 ILE B CA 1
ATOM 2113 C C . ILE B 1 84 ? -2.846 -33.875 -12.641 1 97.75 84 ILE B C 1
ATOM 2115 O O . ILE B 1 84 ? -2.432 -34.969 -13.008 1 97.75 84 ILE B O 1
ATOM 2119 N N . ALA B 1 85 ? -2.971 -33.531 -11.359 1 97.69 85 ALA B N 1
ATOM 2120 C CA . ALA B 1 85 ? -2.641 -34.469 -10.289 1 97.69 85 ALA B CA 1
ATOM 2121 C C . ALA B 1 85 ? -3.475 -35.719 -10.398 1 97.69 85 ALA B C 1
ATOM 2123 O O . ALA B 1 85 ? -2.967 -36.844 -10.188 1 97.69 85 ALA B O 1
ATOM 2124 N N . GLN B 1 86 ? -4.758 -35.625 -10.758 1 97.31 86 GLN B N 1
ATOM 2125 C CA . GLN B 1 86 ? -5.641 -36.781 -10.891 1 97.31 86 GLN B CA 1
ATOM 2126 C C . GLN B 1 86 ? -5.168 -37.719 -12.008 1 97.31 86 GLN B C 1
ATOM 2128 O O . GLN B 1 86 ? -5.07 -38.938 -11.82 1 97.31 86 GLN B O 1
ATOM 2133 N N . VAL B 1 87 ? -4.828 -37.125 -13.148 1 96.75 87 VAL B N 1
ATOM 2134 C CA . VAL B 1 87 ? -4.367 -37.938 -14.289 1 96.75 87 VAL B CA 1
ATOM 2135 C C . VAL B 1 87 ? -3.025 -38.594 -13.953 1 96.75 87 VAL B C 1
ATOM 2137 O O . VAL B 1 87 ? -2.803 -39.75 -14.273 1 96.75 87 VAL B O 1
ATOM 2140 N N . LEU B 1 88 ? -2.115 -37.812 -13.336 1 96.12 88 LEU B N 1
ATOM 2141 C CA . LEU B 1 88 ? -0.795 -38.312 -12.984 1 96.12 88 LEU B CA 1
ATOM 2142 C C . LEU B 1 88 ? -0.91 -39.5 -12.016 1 96.12 88 LEU B C 1
ATOM 2144 O O . LEU B 1 88 ? -0.175 -40.5 -12.141 1 96.12 88 LEU B O 1
ATOM 2148 N N . ASN B 1 89 ? -1.826 -39.438 -11.086 1 97.12 89 ASN B N 1
ATOM 2149 C CA . ASN B 1 89 ? -2.062 -40.531 -10.172 1 97.12 89 ASN B CA 1
ATOM 2150 C C . ASN B 1 89 ? -2.555 -41.781 -10.906 1 97.12 89 ASN B C 1
ATOM 2152 O O . ASN B 1 89 ? -2.154 -42.906 -10.578 1 97.12 89 ASN B O 1
ATOM 2156 N N . GLN B 1 90 ? -3.426 -41.562 -11.891 1 96.19 90 GLN B N 1
ATOM 2157 C CA . GLN B 1 90 ? -3.895 -42.688 -12.703 1 96.19 90 GLN B CA 1
ATOM 2158 C C . GLN B 1 90 ? -2.74 -43.344 -13.461 1 96.19 90 GLN B C 1
ATOM 2160 O O . GLN B 1 90 ? -2.65 -44.562 -13.539 1 96.19 90 GLN B O 1
ATOM 2165 N N . LEU B 1 91 ? -1.84 -42.5 -13.992 1 94.94 91 LEU B N 1
ATOM 2166 C CA . LEU B 1 91 ? -0.686 -43 -14.719 1 94.94 91 LEU B CA 1
ATOM 2167 C C . LEU B 1 91 ? 0.27 -43.75 -13.781 1 94.94 91 LEU B C 1
ATOM 2169 O O . LEU B 1 91 ? 0.806 -44.781 -14.141 1 94.94 91 LEU B O 1
ATOM 2173 N N . LYS B 1 92 ? 0.464 -43.125 -12.617 1 95.75 92 LYS B N 1
ATOM 2174 C CA . LYS B 1 92 ? 1.293 -43.781 -11.609 1 95.75 92 LYS B CA 1
ATOM 2175 C C . LYS B 1 92 ? 0.764 -45.188 -11.289 1 95.75 92 LYS B C 1
ATOM 2177 O O . LYS B 1 92 ? 1.536 -46.156 -11.195 1 95.75 92 LYS B O 1
ATOM 2182 N N . ASP B 1 93 ? -0.555 -45.406 -11.172 1 95.44 93 ASP B N 1
ATOM 2183 C CA . ASP B 1 93 ? -1.179 -46.688 -10.844 1 95.44 93 ASP B CA 1
ATOM 2184 C C . ASP B 1 93 ? -0.986 -47.688 -11.977 1 95.44 93 ASP B C 1
ATOM 2186 O O . ASP B 1 93 ? -0.9 -48.875 -11.727 1 95.44 93 ASP B O 1
ATOM 2190 N N . MET B 1 94 ? -0.858 -47.156 -13.188 1 93.56 94 MET B N 1
ATOM 2191 C CA . MET B 1 94 ? -0.728 -48.031 -14.352 1 93.56 94 MET B CA 1
ATOM 2192 C C . MET B 1 94 ? 0.71 -48.531 -14.508 1 93.56 94 MET B C 1
ATOM 2194 O O . MET B 1 94 ? 0.975 -49.469 -15.266 1 93.56 94 MET B O 1
ATOM 2198 N N . LEU B 1 95 ? 1.665 -47.938 -13.773 1 92.81 95 LEU B N 1
ATOM 2199 C CA . LEU B 1 95 ? 3.074 -48.281 -13.922 1 92.81 95 LEU B CA 1
ATOM 2200 C C . LEU B 1 95 ? 3.303 -49.75 -13.625 1 92.81 95 LEU B C 1
ATOM 2202 O O . LEU B 1 95 ? 4.156 -50.375 -14.25 1 92.81 95 LEU B O 1
ATOM 2206 N N . ALA B 1 96 ? 2.518 -50.312 -12.68 1 89.38 96 ALA B N 1
ATOM 2207 C CA . ALA B 1 96 ? 2.668 -51.688 -12.281 1 89.38 96 ALA B CA 1
ATOM 2208 C C . ALA B 1 96 ? 2.508 -52.625 -13.484 1 89.38 96 ALA B C 1
ATOM 2210 O O . ALA B 1 96 ? 3.131 -53.688 -13.539 1 89.38 96 ALA B O 1
ATOM 2211 N N . ASN B 1 97 ? 1.714 -52.219 -14.547 1 89.06 97 ASN B N 1
ATOM 2212 C CA . ASN B 1 97 ? 1.45 -53.031 -15.734 1 89.06 97 ASN B CA 1
ATOM 2213 C C . ASN B 1 97 ? 2.695 -53.156 -16.609 1 89.06 97 ASN B C 1
ATOM 2215 O O . ASN B 1 97 ? 2.738 -54 -17.5 1 89.06 97 ASN B O 1
ATOM 2219 N N . PHE B 1 98 ? 3.701 -52.344 -16.297 1 87.56 98 PHE B N 1
ATOM 2220 C CA . PHE B 1 98 ? 4.875 -52.312 -17.156 1 87.56 98 PHE B CA 1
ATOM 2221 C C . PHE B 1 98 ? 6.09 -52.906 -16.438 1 87.56 98 PHE B C 1
ATOM 2223 O O . PHE B 1 98 ? 7.215 -52.781 -16.922 1 87.56 98 PHE B O 1
ATOM 2230 N N . ARG B 1 99 ? 5.66 -53.531 -15.375 1 85.94 99 ARG B N 1
ATOM 2231 C CA . ARG B 1 99 ? 6.762 -54.156 -14.656 1 85.94 99 ARG B CA 1
ATOM 2232 C C . ARG B 1 99 ? 7.426 -55.219 -15.516 1 85.94 99 ARG B C 1
ATOM 2234 O O . ARG B 1 99 ? 6.746 -56.062 -16.109 1 85.94 99 ARG B O 1
ATOM 2241 N N . GLY B 1 100 ? 8.703 -55.125 -15.852 1 82.25 100 GLY B N 1
ATOM 2242 C CA . GLY B 1 100 ? 9.43 -56.094 -16.688 1 82.25 100 GLY B CA 1
ATOM 2243 C C . GLY B 1 100 ? 9.766 -55.531 -18.047 1 82.25 100 GLY B C 1
ATOM 2244 O O . GLY B 1 100 ? 10.555 -56.125 -18.797 1 82.25 100 GLY B O 1
ATOM 2245 N N . SER B 1 101 ? 9.031 -54.594 -18.438 1 81.31 101 SER B N 1
ATOM 2246 C CA . SER B 1 101 ? 9.344 -53.938 -19.703 1 81.31 101 SER B CA 1
ATOM 2247 C C . SER B 1 101 ? 10.68 -53.188 -19.625 1 81.31 101 SER B C 1
ATOM 2249 O O . SER B 1 101 ? 11.117 -52.812 -18.547 1 81.31 101 SER B O 1
ATOM 2251 N N . GLU B 1 102 ? 11.398 -53.031 -20.719 1 79.06 102 GLU B N 1
ATOM 2252 C CA . GLU B 1 102 ? 12.672 -52.312 -20.797 1 79.06 102 GLU B CA 1
ATOM 2253 C C . GLU B 1 102 ? 12.5 -50.844 -20.5 1 79.06 102 GLU B C 1
ATOM 2255 O O . GLU B 1 102 ? 13.445 -50.156 -20.062 1 79.06 102 GLU B O 1
ATOM 2260 N N . LYS B 1 103 ? 11.273 -50.312 -20.625 1 80.38 103 LYS B N 1
ATOM 2261 C CA . LYS B 1 103 ? 11.039 -48.906 -20.484 1 80.38 103 LYS B CA 1
ATOM 2262 C C . LYS B 1 103 ? 10.523 -48.562 -19.094 1 80.38 103 LYS B C 1
ATOM 2264 O O . LYS B 1 103 ? 10.32 -47.375 -18.766 1 80.38 103 LYS B O 1
ATOM 2269 N N . TYR B 1 104 ? 10.406 -49.5 -18.25 1 85.06 104 TYR B N 1
ATOM 2270 C CA . TYR B 1 104 ? 9.812 -49.312 -16.938 1 85.06 104 TYR B CA 1
ATOM 2271 C C . TYR B 1 104 ? 10.555 -48.25 -16.141 1 85.06 104 TYR B C 1
ATOM 2273 O O . TYR B 1 104 ? 9.93 -47.312 -15.586 1 85.06 104 TYR B O 1
ATOM 2281 N N . CYS B 1 105 ? 11.914 -48.375 -16.094 1 84.62 105 CYS B N 1
ATOM 2282 C CA . CYS B 1 105 ? 12.711 -47.438 -15.328 1 84.62 105 CYS B CA 1
ATOM 2283 C C . CYS B 1 105 ? 12.531 -46 -15.859 1 84.62 105 CYS B C 1
ATOM 2285 O O . CYS B 1 105 ? 12.398 -45.062 -15.078 1 84.62 105 CYS B O 1
ATOM 2287 N N . TYR B 1 106 ? 12.414 -45.938 -17.141 1 84.5 106 TYR B N 1
ATOM 2288 C CA . TYR B 1 106 ? 12.234 -44.625 -17.75 1 84.5 106 TYR B CA 1
ATOM 2289 C C . TYR B 1 106 ? 10.867 -44.031 -17.406 1 84.5 106 TYR B C 1
ATOM 2291 O O . TYR B 1 106 ? 10.758 -42.875 -17.031 1 84.5 106 TYR B O 1
ATOM 2299 N N . LEU B 1 107 ? 9.766 -44.812 -17.547 1 88.31 107 LEU B N 1
ATOM 2300 C CA . LEU B 1 107 ? 8.406 -44.375 -17.266 1 88.31 107 LEU B CA 1
ATOM 2301 C C . LEU B 1 107 ? 8.258 -43.969 -15.805 1 88.31 107 LEU B C 1
ATOM 2303 O O . LEU B 1 107 ? 7.629 -42.938 -15.492 1 88.31 107 LEU B O 1
ATOM 2307 N N . GLN B 1 108 ? 8.93 -44.719 -14.938 1 88.75 108 GLN B N 1
ATOM 2308 C CA . GLN B 1 108 ? 8.914 -44.406 -13.516 1 88.75 108 GLN B CA 1
ATOM 2309 C C . GLN B 1 108 ? 9.57 -43.062 -13.234 1 88.75 108 GLN B C 1
ATOM 2311 O O . GLN B 1 108 ? 9.031 -42.25 -12.484 1 88.75 108 GLN B O 1
ATOM 2316 N N . ASN B 1 109 ? 10.688 -42.812 -13.836 1 87.12 109 ASN B N 1
ATOM 2317 C CA . ASN B 1 109 ? 11.398 -41.562 -13.664 1 87.12 109 ASN B CA 1
ATOM 2318 C C . ASN B 1 109 ? 10.586 -40.375 -14.188 1 87.12 109 ASN B C 1
ATOM 2320 O O . ASN B 1 109 ? 10.586 -39.312 -13.586 1 87.12 109 ASN B O 1
ATOM 2324 N N . GLU B 1 110 ? 9.891 -40.625 -15.297 1 88.12 110 GLU B N 1
ATOM 2325 C CA . GLU B 1 110 ? 9.078 -39.562 -15.867 1 88.12 110 GLU B CA 1
ATOM 2326 C C . GLU B 1 110 ? 7.918 -39.188 -14.945 1 88.12 110 GLU B C 1
ATOM 2328 O O . GLU B 1 110 ? 7.66 -38 -14.695 1 88.12 110 GLU B O 1
ATOM 2333 N N . VAL B 1 111 ? 7.258 -40.156 -14.453 1 92.06 111 VAL B N 1
ATOM 2334 C CA . VAL B 1 111 ? 6.137 -39.938 -13.555 1 92.06 111 VAL B CA 1
ATOM 2335 C C . VAL B 1 111 ? 6.621 -39.219 -12.289 1 92.06 111 VAL B C 1
ATOM 2337 O O . VAL B 1 111 ? 6.016 -38.219 -11.852 1 92.06 111 VAL B O 1
ATOM 2340 N N . PHE B 1 112 ? 7.738 -39.656 -11.812 1 90.62 112 PHE B N 1
ATOM 2341 C CA . PHE B 1 112 ? 8.305 -39.062 -10.602 1 90.62 112 PHE B CA 1
ATOM 2342 C C . PHE B 1 112 ? 8.688 -37.594 -10.844 1 90.62 112 PHE B C 1
ATOM 2344 O O . PHE B 1 112 ? 8.383 -36.719 -10.023 1 90.62 112 PHE B O 1
ATOM 2351 N N . GLY B 1 113 ? 9.352 -37.344 -11.898 1 90.88 113 GLY B N 1
ATOM 2352 C CA . GLY B 1 113 ? 9.734 -36 -12.242 1 90.88 113 GLY B CA 1
ATOM 2353 C C . GLY B 1 113 ? 8.547 -35.062 -12.406 1 90.88 113 GLY B C 1
ATOM 2354 O O . GLY B 1 113 ? 8.602 -33.906 -11.984 1 90.88 113 GLY B O 1
ATOM 2355 N N . LEU B 1 114 ? 7.48 -35.562 -12.984 1 92.88 114 LEU B N 1
ATOM 2356 C CA . LEU B 1 114 ? 6.285 -34.75 -13.195 1 92.88 114 LEU B CA 1
ATOM 2357 C C . LEU B 1 114 ? 5.602 -34.438 -11.867 1 92.88 114 LEU B C 1
ATOM 2359 O O . LEU B 1 114 ? 5.055 -33.344 -11.695 1 92.88 114 LEU B O 1
ATOM 2363 N N . PHE B 1 115 ? 5.691 -35.375 -10.898 1 93.31 115 PHE B N 1
ATOM 2364 C CA . PHE B 1 115 ? 5.16 -35.094 -9.562 1 93.31 115 PHE B CA 1
ATOM 2365 C C . PHE B 1 115 ? 5.965 -34 -8.883 1 93.31 115 PHE B C 1
ATOM 2367 O O . PHE B 1 115 ? 5.402 -33.156 -8.203 1 93.31 115 PHE B O 1
ATOM 2374 N N . GLN B 1 116 ? 7.234 -34.031 -9.062 1 91.62 116 GLN B N 1
ATOM 2375 C CA . GLN B 1 116 ? 8.086 -33 -8.469 1 91.62 116 GLN B CA 1
ATOM 2376 C C . GLN B 1 116 ? 7.773 -31.641 -9.062 1 91.62 116 GLN B C 1
ATOM 2378 O O . GLN B 1 116 ? 7.672 -30.656 -8.328 1 91.62 116 GLN B O 1
ATOM 2383 N N . LYS B 1 117 ? 7.605 -31.625 -10.352 1 91.88 117 LYS B N 1
ATOM 2384 C CA . LYS B 1 117 ? 7.254 -30.375 -11.008 1 91.88 117 LYS B CA 1
ATOM 2385 C C . LYS B 1 117 ? 5.898 -29.859 -10.531 1 91.88 117 LYS B C 1
ATOM 2387 O O . LYS B 1 117 ? 5.723 -28.672 -10.305 1 91.88 117 LYS B O 1
ATOM 2392 N N . LEU B 1 118 ? 4.969 -30.797 -10.406 1 94.62 118 LEU B N 1
ATOM 2393 C CA . LEU B 1 118 ? 3.637 -30.438 -9.93 1 94.62 118 LEU B CA 1
ATOM 2394 C C . LEU B 1 118 ? 3.699 -29.859 -8.523 1 94.62 118 LEU B C 1
ATOM 2396 O O . LEU B 1 118 ? 3.014 -28.891 -8.211 1 94.62 118 LEU B O 1
ATOM 2400 N N . GLU B 1 119 ? 4.535 -30.453 -7.699 1 94.19 119 GLU B N 1
ATOM 2401 C CA . GLU B 1 119 ? 4.723 -29.953 -6.34 1 94.19 119 GLU B CA 1
ATOM 2402 C C . GLU B 1 119 ? 5.281 -28.531 -6.34 1 94.19 119 GLU B C 1
ATOM 2404 O O . GLU B 1 119 ? 4.844 -27.688 -5.562 1 94.19 119 GLU B O 1
ATOM 2409 N N . ASN B 1 120 ? 6.191 -28.391 -7.234 1 93.25 120 ASN B N 1
ATOM 2410 C CA . ASN B 1 120 ? 6.766 -27.047 -7.352 1 93.25 120 ASN B CA 1
ATOM 2411 C C . ASN B 1 120 ? 5.73 -26.031 -7.809 1 93.25 120 ASN B C 1
ATOM 2413 O O . ASN B 1 120 ? 5.648 -24.938 -7.254 1 93.25 120 ASN B O 1
ATOM 2417 N N . ILE B 1 121 ? 4.941 -26.375 -8.812 1 94.94 121 ILE B N 1
ATOM 2418 C CA . ILE B 1 121 ? 3.887 -25.5 -9.312 1 94.94 121 ILE B CA 1
ATOM 2419 C C . ILE B 1 121 ? 2.918 -25.156 -8.18 1 94.94 121 ILE B C 1
ATOM 2421 O O . ILE B 1 121 ? 2.592 -23.984 -7.969 1 94.94 121 ILE B O 1
ATOM 2425 N N . ASN B 1 122 ? 2.508 -26.109 -7.418 1 96.25 122 ASN B N 1
ATOM 2426 C CA . ASN B 1 122 ? 1.575 -25.906 -6.316 1 96.25 122 ASN B CA 1
ATOM 2427 C C . ASN B 1 122 ? 2.176 -25 -5.238 1 96.25 122 ASN B C 1
ATOM 2429 O O . ASN B 1 122 ? 1.512 -24.094 -4.75 1 96.25 122 ASN B O 1
ATOM 2433 N N . GLY B 1 123 ? 3.438 -25.266 -4.875 1 94.56 123 GLY B N 1
ATOM 2434 C CA . GLY B 1 123 ? 4.102 -24.469 -3.859 1 94.56 123 GLY B CA 1
ATOM 2435 C C . GLY B 1 123 ? 4.25 -23 -4.254 1 94.56 123 GLY B C 1
ATOM 2436 O O . GLY B 1 123 ? 3.943 -22.109 -3.463 1 94.56 123 GLY B O 1
ATOM 2437 N N . VAL B 1 124 ? 4.68 -22.781 -5.469 1 94.31 124 VAL B N 1
ATOM 2438 C CA . VAL B 1 124 ? 4.875 -21.422 -5.953 1 94.31 124 VAL B CA 1
ATOM 2439 C C . VAL B 1 124 ? 3.527 -20.719 -6.094 1 94.31 124 VAL B C 1
ATOM 2441 O O . VAL B 1 124 ? 3.387 -19.547 -5.727 1 94.31 124 VAL B O 1
ATOM 2444 N N . THR B 1 125 ? 2.535 -21.438 -6.641 1 96.31 125 THR B N 1
ATOM 2445 C CA . THR B 1 125 ? 1.199 -20.859 -6.781 1 96.31 125 THR B CA 1
ATOM 2446 C C . THR B 1 125 ? 0.651 -20.438 -5.426 1 96.31 125 THR B C 1
ATOM 2448 O O . THR B 1 125 ? 0.118 -19.328 -5.285 1 96.31 125 THR B O 1
ATOM 2451 N N . ASP B 1 126 ? 0.817 -21.266 -4.41 1 96.12 126 ASP B N 1
ATOM 2452 C CA . ASP B 1 126 ? 0.364 -20.938 -3.062 1 96.12 126 ASP B CA 1
ATOM 2453 C C . ASP B 1 126 ? 1.071 -19.688 -2.533 1 96.12 126 ASP B C 1
ATOM 2455 O O . ASP B 1 126 ? 0.44 -18.828 -1.925 1 96.12 126 ASP B O 1
ATOM 2459 N N . GLY B 1 127 ? 2.334 -19.719 -2.76 1 94.88 127 GLY B N 1
ATOM 2460 C CA . GLY B 1 127 ? 3.092 -18.547 -2.34 1 94.88 127 GLY B CA 1
ATOM 2461 C C . GLY B 1 127 ? 2.646 -17.266 -3.027 1 94.88 127 GLY B C 1
ATOM 2462 O O . GLY B 1 127 ? 2.443 -16.234 -2.373 1 94.88 127 GLY B O 1
ATOM 2463 N N . TYR B 1 128 ? 2.449 -17.312 -4.355 1 94.44 128 TYR B N 1
ATOM 2464 C CA . TYR B 1 128 ? 1.955 -16.172 -5.125 1 94.44 128 TYR B CA 1
ATOM 2465 C C . TYR B 1 128 ? 0.607 -15.703 -4.594 1 94.44 128 TYR B C 1
ATOM 2467 O O . TYR B 1 128 ? 0.415 -14.516 -4.344 1 94.44 128 TYR B O 1
ATOM 2475 N N . LEU B 1 129 ? -0.277 -16.609 -4.406 1 96.12 129 LEU B N 1
ATOM 2476 C CA . LEU B 1 129 ? -1.63 -16.266 -3.975 1 96.12 129 LEU B CA 1
ATOM 2477 C C . LEU B 1 129 ? -1.613 -15.586 -2.609 1 96.12 129 LEU B C 1
ATOM 2479 O O . LEU B 1 129 ? -2.246 -14.547 -2.42 1 96.12 129 LEU B O 1
ATOM 2483 N N . ASN B 1 130 ? -0.853 -16.188 -1.705 1 95.56 130 ASN B N 1
ATOM 2484 C CA . ASN B 1 130 ? -0.76 -15.617 -0.367 1 95.56 130 ASN B CA 1
ATOM 2485 C C . ASN B 1 130 ? -0.211 -14.195 -0.404 1 95.56 130 ASN B C 1
ATOM 2487 O O . ASN B 1 130 ? -0.756 -13.297 0.241 1 95.56 130 ASN B O 1
ATOM 2491 N N . SER B 1 131 ? 0.826 -14.031 -1.178 1 93.81 131 SER B N 1
ATOM 2492 C CA . SER B 1 131 ? 1.481 -12.727 -1.252 1 93.81 131 SER B CA 1
ATOM 2493 C C . SER B 1 131 ? 0.591 -11.695 -1.943 1 93.81 131 SER B C 1
ATOM 2495 O O . SER B 1 131 ? 0.453 -10.57 -1.467 1 93.81 131 SER B O 1
ATOM 2497 N N . LEU B 1 132 ? -0.005 -12.055 -3.031 1 93.38 132 LEU B N 1
ATOM 2498 C CA . LEU B 1 132 ? -0.837 -11.125 -3.791 1 93.38 132 LEU B CA 1
ATOM 2499 C C . LEU B 1 132 ? -2.104 -10.773 -3.018 1 93.38 132 LEU B C 1
ATOM 2501 O O . LEU B 1 132 ? -2.584 -9.641 -3.092 1 93.38 132 LEU B O 1
ATOM 2505 N N . CYS B 1 133 ? -2.664 -11.734 -2.336 1 95 133 CYS B N 1
ATOM 2506 C CA . CYS B 1 133 ? -3.805 -11.43 -1.478 1 95 133 CYS B CA 1
ATOM 2507 C C . CYS B 1 133 ? -3.424 -10.43 -0.393 1 95 133 CYS B C 1
ATOM 2509 O O . CYS B 1 133 ? -4.199 -9.523 -0.077 1 95 133 CYS B O 1
ATOM 2511 N N . ALA B 1 134 ? -2.244 -10.609 0.191 1 94.25 134 ALA B N 1
ATOM 2512 C CA . ALA B 1 134 ? -1.754 -9.664 1.188 1 94.25 134 ALA B CA 1
ATOM 2513 C C . ALA B 1 134 ? -1.599 -8.266 0.587 1 94.25 134 ALA B C 1
ATOM 2515 O O . ALA B 1 134 ? -2.006 -7.273 1.194 1 94.25 134 ALA B O 1
ATOM 2516 N N . VAL B 1 135 ? -1.037 -8.195 -0.583 1 91.75 135 VAL B N 1
ATOM 2517 C CA . VAL B 1 135 ? -0.835 -6.906 -1.246 1 91.75 135 VAL B CA 1
ATOM 2518 C C . VAL B 1 135 ? -2.186 -6.246 -1.509 1 91.75 135 VAL B C 1
ATOM 2520 O O . VAL B 1 135 ? -2.348 -5.043 -1.287 1 91.75 135 VAL B O 1
ATOM 2523 N N . ARG B 1 136 ? -3.088 -6.969 -1.983 1 91.5 136 ARG B N 1
ATOM 2524 C CA . ARG B 1 136 ? -4.422 -6.438 -2.234 1 91.5 136 ARG B CA 1
ATOM 2525 C C . ARG B 1 136 ? -5.027 -5.848 -0.965 1 91.5 136 ARG B C 1
ATOM 2527 O O . ARG B 1 136 ? -5.629 -4.773 -0.999 1 91.5 136 ARG B O 1
ATOM 2534 N N . ALA B 1 137 ? -4.934 -6.539 0.141 1 93.69 137 ALA B N 1
ATOM 2535 C CA . ALA B 1 137 ? -5.449 -6.059 1.42 1 93.69 137 ALA B CA 1
ATOM 2536 C C . ALA B 1 137 ? -4.754 -4.77 1.846 1 93.69 137 ALA B C 1
ATOM 2538 O O . ALA B 1 137 ? -5.398 -3.85 2.355 1 93.69 137 ALA B O 1
ATOM 2539 N N . LEU B 1 138 ? -3.455 -4.75 1.637 1 91.88 138 LEU B N 1
ATOM 2540 C CA . LEU B 1 138 ? -2.684 -3.562 1.983 1 91.88 138 LEU B CA 1
ATOM 2541 C C . LEU B 1 138 ? -3.113 -2.369 1.138 1 91.88 138 LEU B C 1
ATOM 2543 O O . LEU B 1 138 ? -3.248 -1.256 1.65 1 91.88 138 LEU B O 1
ATOM 2547 N N . LEU B 1 139 ? -3.324 -2.564 -0.078 1 90.38 139 LEU B N 1
ATOM 2548 C CA . LEU B 1 139 ? -3.783 -1.501 -0.965 1 90.38 139 LEU B CA 1
ATOM 2549 C C . LEU B 1 139 ? -5.156 -0.99 -0.538 1 90.38 139 LEU B C 1
ATOM 2551 O O . LEU B 1 139 ? -5.41 0.216 -0.567 1 90.38 139 LEU B O 1
ATOM 2555 N N . GLN B 1 140 ? -5.996 -1.896 -0.141 1 90.56 140 GLN B N 1
ATOM 2556 C CA . GLN B 1 140 ? -7.316 -1.502 0.348 1 90.56 140 GLN B CA 1
ATOM 2557 C C . GLN B 1 140 ? -7.199 -0.644 1.605 1 90.56 140 GLN B C 1
ATOM 2559 O O . GLN B 1 140 ? -7.949 0.32 1.775 1 90.56 140 GLN B O 1
ATOM 2564 N N . ALA B 1 141 ? -6.27 -0.955 2.455 1 91.88 141 ALA B N 1
ATOM 2565 C CA . ALA B 1 141 ? -6.035 -0.183 3.672 1 91.88 141 ALA B CA 1
ATOM 2566 C C . ALA B 1 141 ? -5.547 1.224 3.344 1 91.88 141 ALA B C 1
ATOM 2568 O O . ALA B 1 141 ? -5.922 2.189 4.012 1 91.88 141 ALA B O 1
ATOM 2569 N N . ILE B 1 142 ? -4.715 1.278 2.359 1 89.94 142 ILE B N 1
ATOM 2570 C CA . ILE B 1 142 ? -4.227 2.584 1.931 1 89.94 142 ILE B CA 1
ATOM 2571 C C . ILE B 1 142 ? -5.387 3.426 1.409 1 89.94 142 ILE B C 1
ATOM 2573 O O . ILE B 1 142 ? -5.508 4.605 1.74 1 89.94 142 ILE B O 1
ATOM 2577 N N . LEU B 1 143 ? -6.27 2.857 0.626 1 88.31 143 LEU B N 1
ATOM 2578 C CA . LEU B 1 143 ? -7.434 3.562 0.103 1 88.31 143 LEU B CA 1
ATOM 2579 C C . LEU B 1 143 ? -8.32 4.062 1.237 1 88.31 143 LEU B C 1
ATOM 2581 O O . LEU B 1 143 ? -8.836 5.18 1.179 1 88.31 143 LEU B O 1
ATOM 2585 N N . GLN B 1 144 ? -8.477 3.27 2.24 1 90.19 144 GLN B N 1
ATOM 2586 C CA . GLN B 1 144 ? -9.281 3.676 3.391 1 90.19 144 GLN B CA 1
ATOM 2587 C C . GLN B 1 144 ? -8.633 4.844 4.125 1 90.19 144 GLN B C 1
ATOM 2589 O O . GLN B 1 144 ? -9.32 5.754 4.59 1 90.19 144 GLN B O 1
ATOM 2594 N N . THR B 1 145 ? -7.316 4.77 4.246 1 91.5 145 THR B N 1
ATOM 2595 C CA . THR B 1 145 ? -6.602 5.859 4.898 1 91.5 145 THR B CA 1
ATOM 2596 C C . THR B 1 145 ? -6.707 7.145 4.078 1 91.5 145 THR B C 1
ATOM 2598 O O . THR B 1 145 ? -6.766 8.242 4.641 1 91.5 145 THR B O 1
ATOM 2601 N N . GLU B 1 146 ? -6.73 7.012 2.785 1 86.62 146 GLU B N 1
ATOM 2602 C CA . GLU B 1 146 ? -6.895 8.164 1.909 1 86.62 146 GLU B CA 1
ATOM 2603 C C . GLU B 1 146 ? -8.227 8.867 2.166 1 86.62 146 GLU B C 1
ATOM 2605 O O . GLU B 1 146 ? -8.305 10.102 2.094 1 86.62 146 GLU B O 1
ATOM 2610 N N . ASP B 1 147 ? -9.211 8.117 2.418 1 87.31 147 ASP B N 1
ATOM 2611 C CA . ASP B 1 147 ? -10.516 8.688 2.754 1 87.31 147 ASP B CA 1
ATOM 2612 C C . ASP B 1 147 ? -10.422 9.547 4.016 1 87.31 147 ASP B C 1
ATOM 2614 O O . ASP B 1 147 ? -11.031 10.617 4.086 1 87.31 147 ASP B O 1
ATOM 2618 N N . MET B 1 148 ? -9.68 9.102 4.984 1 87.5 148 MET B N 1
ATOM 2619 C CA . MET B 1 148 ? -9.492 9.859 6.219 1 87.5 148 MET B CA 1
ATOM 2620 C C . MET B 1 148 ? -8.742 11.164 5.949 1 87.5 148 MET B C 1
ATOM 2622 O O . MET B 1 148 ? -9.055 12.195 6.535 1 87.5 148 MET B O 1
ATOM 2626 N N . LEU B 1 149 ? -7.836 11.117 5.027 1 89.94 149 LEU B N 1
ATOM 2627 C CA . LEU B 1 149 ? -7.074 12.305 4.664 1 89.94 149 LEU B CA 1
ATOM 2628 C C . LEU B 1 149 ? -7.984 13.367 4.055 1 89.94 149 LEU B C 1
ATOM 2630 O O . LEU B 1 149 ? -7.824 14.562 4.324 1 89.94 149 LEU B O 1
ATOM 2634 N N . LYS B 1 150 ? -8.945 12.93 3.291 1 86.81 150 LYS B N 1
ATOM 2635 C CA . LYS B 1 150 ? -9.906 13.852 2.684 1 86.81 150 LYS B CA 1
ATOM 2636 C C . LYS B 1 150 ? -10.75 14.547 3.746 1 86.81 150 LYS B C 1
ATOM 2638 O O . LYS B 1 150 ? -11.102 15.711 3.596 1 86.81 150 LYS B O 1
ATOM 2643 N N . VAL B 1 151 ? -11.07 13.82 4.785 1 88.12 151 VAL B N 1
ATOM 2644 C CA . VAL B 1 151 ? -11.844 14.383 5.887 1 88.12 151 VAL B CA 1
ATOM 2645 C C . VAL B 1 151 ? -11.055 15.516 6.539 1 88.12 151 VAL B C 1
ATOM 2647 O O . VAL B 1 151 ? -11.602 16.594 6.805 1 88.12 151 VAL B O 1
ATOM 2650 N N . TYR B 1 152 ? -9.758 15.336 6.762 1 89.62 152 TYR B N 1
ATOM 2651 C CA . TYR B 1 152 ? -8.922 16.359 7.383 1 89.62 152 TYR B CA 1
ATOM 2652 C C . TYR B 1 152 ? -8.758 17.562 6.461 1 89.62 152 TYR B C 1
ATOM 2654 O O . TYR B 1 152 ? -8.734 18.703 6.922 1 89.62 152 TYR B O 1
ATOM 2662 N N . GL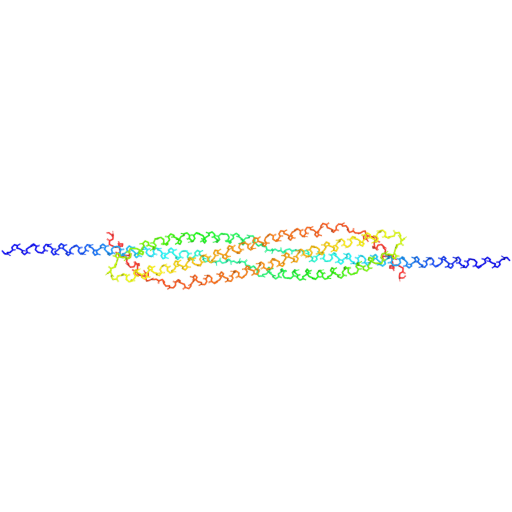U B 1 153 ? -8.656 17.234 5.219 1 88.06 153 GLU B N 1
ATOM 2663 C CA . GLU B 1 153 ? -8.562 18.328 4.254 1 88.06 153 GLU B CA 1
ATOM 2664 C C . GLU B 1 153 ? -9.797 19.219 4.309 1 88.06 153 GLU B C 1
ATOM 2666 O O . GLU B 1 153 ? -9.68 20.453 4.223 1 88.06 153 GLU B O 1
ATOM 2671 N N . ALA B 1 154 ? -10.906 18.672 4.418 1 86.62 154 ALA B N 1
ATOM 2672 C CA . ALA B 1 154 ? -12.156 19.422 4.496 1 86.62 154 ALA B CA 1
ATOM 2673 C C . ALA B 1 154 ? -12.195 20.297 5.75 1 86.62 154 ALA B C 1
ATOM 2675 O O . ALA B 1 154 ? -12.695 21.422 5.719 1 86.62 154 ALA B O 1
ATOM 2676 N N . ARG B 1 155 ? -11.609 19.844 6.82 1 87.62 155 ARG B N 1
ATOM 2677 C CA . ARG B 1 155 ? -11.586 20.578 8.078 1 87.62 155 ARG B CA 1
ATOM 2678 C C . ARG B 1 155 ? -10.703 21.812 7.973 1 87.62 155 ARG B C 1
ATOM 2680 O O . ARG B 1 155 ? -10.938 22.812 8.656 1 87.62 155 ARG B O 1
ATOM 2687 N N . LEU B 1 156 ? -9.609 21.75 7.168 1 83.5 156 LEU B N 1
ATOM 2688 C CA . LEU B 1 156 ? -8.719 22.891 6.969 1 83.5 156 LEU B CA 1
ATOM 2689 C C . LEU B 1 156 ? -9.438 24.031 6.254 1 83.5 156 LEU B C 1
ATOM 2691 O O . LEU B 1 156 ? -9.203 25.203 6.551 1 83.5 156 LEU B O 1
ATOM 2695 N N . THR B 1 157 ? -10.359 23.766 5.355 1 76.12 157 THR B N 1
ATOM 2696 C CA . THR B 1 157 ? -11.023 24.766 4.527 1 76.12 157 THR B CA 1
ATOM 2697 C C . THR B 1 157 ? -12.227 25.359 5.258 1 76.12 157 THR B C 1
ATOM 2699 O O . THR B 1 157 ? -12.609 26.5 5.008 1 76.12 157 THR B O 1
ATOM 2702 N N . GLU B 1 158 ? -12.945 24.766 6.129 1 70.44 158 GLU B N 1
ATOM 2703 C CA . GLU B 1 158 ? -14.133 25.25 6.832 1 70.44 158 GLU B CA 1
ATOM 2704 C C . GLU B 1 158 ? -13.766 26.359 7.809 1 70.44 158 GLU B C 1
ATOM 2706 O O . GLU B 1 158 ? -14.531 27.312 7.973 1 70.44 158 GLU B O 1
ATOM 2711 N N . GLU B 1 159 ? -12.672 26.469 8.609 1 58.94 159 GLU B N 1
ATOM 2712 C CA . GLU B 1 159 ? -12.312 27.438 9.633 1 58.94 159 GLU B CA 1
ATOM 2713 C C . GLU B 1 159 ? -11.773 28.719 9.016 1 58.94 159 GLU B C 1
ATOM 2715 O O . GLU B 1 159 ? -11.734 29.766 9.672 1 58.94 159 GLU B O 1
ATOM 2720 N N . GLU B 1 160 ? -11.188 28.891 7.844 1 56.94 160 GLU B N 1
ATOM 2721 C CA . GLU B 1 160 ? -10.648 30.109 7.242 1 56.94 160 GLU B CA 1
ATOM 2722 C C . GLU B 1 160 ? -11.688 31.219 7.227 1 56.94 160 GLU B C 1
ATOM 2724 O O . GLU B 1 160 ? -11.336 32.406 7.254 1 56.94 160 GLU B O 1
ATOM 2729 N N . THR B 1 161 ? -12.938 31.062 7.441 1 48.12 161 THR B N 1
ATOM 2730 C CA . THR B 1 161 ? -13.93 32.125 7.242 1 48.12 161 THR B CA 1
ATOM 2731 C C . THR B 1 161 ? -13.992 33.031 8.461 1 48.12 161 THR B C 1
ATOM 2733 O O . THR B 1 161 ? -14.648 34.062 8.43 1 48.12 161 THR B O 1
ATOM 2736 N N . VAL B 1 162 ? -13.422 32.719 9.492 1 47.16 162 VAL B N 1
ATOM 2737 C CA . VAL B 1 162 ? -13.703 33.625 10.602 1 47.16 162 VAL B CA 1
ATOM 2738 C C . VAL B 1 162 ? -12.68 34.75 10.617 1 47.16 162 VAL B C 1
ATOM 2740 O O . VAL B 1 162 ? -11.82 34.781 11.5 1 47.16 162 VAL B O 1
ATOM 2743 N N . CYS B 1 163 ? -11.961 35.031 9.609 1 48.19 163 CYS B N 1
ATOM 2744 C CA . CYS B 1 163 ? -10.938 36.062 9.727 1 48.19 163 CYS B CA 1
ATOM 2745 C C . CYS B 1 163 ? -11.57 37.406 10.07 1 48.19 163 CYS B C 1
ATOM 2747 O O . CYS B 1 163 ? -12.57 37.812 9.469 1 48.19 163 CYS B O 1
ATOM 2749 N N . LEU B 1 164 ? -11.062 37.969 11.102 1 47.97 164 LEU B N 1
ATOM 2750 C CA . LEU B 1 164 ? -11.195 39.281 11.766 1 47.97 164 LEU B CA 1
ATOM 2751 C C . LEU B 1 164 ? -11 40.406 10.773 1 47.97 164 LEU B C 1
ATOM 2753 O O . LEU B 1 164 ? -10.359 40.25 9.734 1 47.97 164 LEU B O 1
ATOM 2757 N N . ASP B 1 165 ? -11.617 41.5 11.086 1 50.72 165 ASP B N 1
ATOM 2758 C CA . ASP B 1 165 ? -11.656 42.844 10.492 1 50.72 165 ASP B CA 1
ATOM 2759 C C . ASP B 1 165 ? -10.25 43.375 10.258 1 50.72 165 ASP B C 1
ATOM 2761 O O . ASP B 1 165 ? -9.695 44.094 11.102 1 50.72 165 ASP B O 1
ATOM 2765 N N . LEU B 1 166 ? -9.508 42.781 9.484 1 50.81 166 LEU B N 1
ATOM 2766 C CA . LEU B 1 166 ? -8.188 43.188 9.023 1 50.81 166 LEU B CA 1
ATOM 2767 C C . LEU B 1 166 ? -8.148 44.656 8.703 1 50.81 166 LEU B C 1
ATOM 2769 O O . LEU B 1 166 ? -7.152 45.344 8.969 1 50.81 166 LEU B O 1
ATOM 2773 N N . ASP B 1 167 ? -9.227 45.094 8.164 1 51.16 167 ASP B N 1
ATOM 2774 C CA . ASP B 1 167 ? -9.266 46.5 7.777 1 51.16 167 ASP B CA 1
ATOM 2775 C C . ASP B 1 167 ? -9.008 47.406 8.977 1 51.16 167 ASP B C 1
ATOM 2777 O O . ASP B 1 167 ? -8.328 48.438 8.859 1 51.16 167 ASP B O 1
ATOM 2781 N N . LYS B 1 168 ? -9.461 47.031 10.047 1 53.34 168 LYS B N 1
ATOM 2782 C CA . LYS B 1 168 ? -9.281 47.938 11.188 1 53.34 168 LYS B CA 1
ATOM 2783 C C . LYS B 1 168 ? -7.832 47.938 11.664 1 53.34 168 LYS B C 1
ATOM 2785 O O . LYS B 1 168 ? -7.309 48.969 12.055 1 53.34 168 LYS B O 1
ATOM 2790 N N . VAL B 1 169 ? -7.129 46.75 11.5 1 52.94 169 VAL B N 1
ATOM 2791 C CA . VAL B 1 169 ? -5.738 46.656 11.93 1 52.94 169 VAL B CA 1
ATOM 2792 C C . VAL B 1 169 ? -4.848 47.469 11 1 52.94 169 VAL B C 1
ATOM 2794 O O . VAL B 1 169 ? -3.963 48.188 11.453 1 52.94 169 VAL B O 1
ATOM 2797 N N . GLU B 1 170 ? -5.219 47.25 9.703 1 55.72 170 GLU B N 1
ATOM 2798 C CA . GLU B 1 170 ? -4.398 48 8.75 1 55.72 170 GLU B CA 1
ATOM 2799 C C . GLU B 1 170 ? -4.559 49.5 8.953 1 55.72 170 GLU B C 1
ATOM 2801 O O . GLU B 1 170 ? -3.584 50.25 8.859 1 55.72 170 GLU B O 1
ATOM 2806 N N . ALA B 1 171 ? -5.703 49.906 9.266 1 56.66 171 ALA B N 1
ATOM 2807 C CA . ALA B 1 171 ? -5.953 51.312 9.516 1 56.66 171 ALA B CA 1
ATOM 2808 C C . ALA B 1 171 ? -5.168 51.812 10.727 1 56.66 171 ALA B C 1
ATOM 2810 O O . ALA B 1 171 ? -4.633 52.938 10.711 1 56.66 171 ALA B O 1
ATOM 2811 N N . TYR B 1 172 ? -5.008 50.969 11.719 1 52.38 172 TYR B N 1
ATOM 2812 C CA . TYR B 1 172 ? -4.262 51.375 12.914 1 52.38 172 TYR B CA 1
ATOM 2813 C C . TYR B 1 172 ? -2.764 51.375 12.648 1 52.38 172 TYR B C 1
ATOM 2815 O O . TYR B 1 172 ? -2.051 52.281 13.109 1 52.38 172 TYR B O 1
ATOM 2823 N N . ARG B 1 173 ? -2.242 50.375 11.898 1 55.56 173 ARG B N 1
ATOM 2824 C CA . ARG B 1 173 ? -0.83 50.344 11.531 1 55.56 173 ARG B CA 1
ATOM 2825 C C . ARG B 1 173 ? -0.416 51.625 10.812 1 55.56 173 ARG B C 1
ATOM 2827 O O . ARG B 1 173 ? 0.637 52.188 11.102 1 55.56 173 ARG B O 1
ATOM 2834 N N . CYS B 1 174 ? -1.336 51.938 9.922 1 56.31 174 CYS B N 1
ATOM 2835 C CA . CYS B 1 174 ? -1.081 53.188 9.188 1 56.31 174 CYS B CA 1
ATOM 2836 C C . CYS B 1 174 ? -1.074 54.375 10.125 1 56.31 174 CYS B C 1
ATOM 2838 O O . CYS B 1 174 ? -0.239 55.281 9.984 1 56.31 174 CYS B O 1
ATOM 2840 N N . GLY B 1 175 ? -1.942 54.344 11.148 1 54.91 175 GLY B N 1
ATOM 2841 C CA . GLY B 1 175 ? -2.016 55.438 12.102 1 54.91 175 GLY B CA 1
ATOM 2842 C C . GLY B 1 175 ? -0.817 55.5 13.031 1 54.91 175 GLY B C 1
ATOM 2843 O O . GLY B 1 175 ? -0.354 56.594 13.383 1 54.91 175 GLY B O 1
ATOM 2844 N N . LEU B 1 176 ? -0.247 54.375 13.422 1 55.41 176 LEU B N 1
ATOM 2845 C CA . LEU B 1 176 ? 0.943 54.344 14.266 1 55.41 176 LEU B CA 1
ATOM 2846 C C . LEU B 1 176 ? 2.178 54.781 13.477 1 55.41 176 LEU B C 1
ATOM 2848 O O . LEU B 1 176 ? 3.062 55.438 14 1 55.41 176 LEU B O 1
ATOM 2852 N N . LYS B 1 177 ? 2.264 54.375 12.234 1 58.72 177 LYS B N 1
ATOM 2853 C CA . LYS B 1 177 ? 3.357 54.812 11.383 1 58.72 177 LYS B CA 1
ATOM 2854 C C . LYS B 1 177 ? 3.352 56.344 11.25 1 58.72 177 LYS B C 1
ATOM 2856 O O . LYS B 1 177 ? 4.41 56.969 11.266 1 58.72 177 LYS B O 1
ATOM 2861 N N . VAL B 1 178 ? 2.154 56.906 11.227 1 54.88 178 VAL B N 1
ATOM 2862 C CA . VAL B 1 178 ? 2.023 58.344 11.047 1 54.88 178 VAL B CA 1
ATOM 2863 C C . VAL B 1 178 ? 2.459 59.062 12.312 1 54.88 178 VAL B C 1
ATOM 2865 O O . VAL B 1 178 ? 3.045 60.156 12.25 1 54.88 178 VAL B O 1
ATOM 2868 N N . ILE B 1 179 ? 2.264 58.438 13.391 1 50.66 179 ILE B N 1
ATOM 2869 C CA . ILE B 1 179 ? 2.617 59.094 14.648 1 50.66 179 ILE B CA 1
ATOM 2870 C C . ILE B 1 179 ? 4.117 58.938 14.898 1 50.66 179 ILE B C 1
ATOM 2872 O O . ILE B 1 179 ? 4.73 59.812 15.539 1 50.66 179 ILE B O 1
ATOM 2876 N N . ARG B 1 180 ? 4.82 57.844 14.336 1 55.31 180 ARG B N 1
ATOM 2877 C CA . ARG B 1 180 ? 6.266 57.688 14.469 1 55.31 180 ARG B CA 1
ATOM 2878 C C . ARG B 1 180 ? 7.016 58.5 13.43 1 55.31 180 ARG B C 1
ATOM 2880 O O . ARG B 1 180 ? 8.242 58.625 13.484 1 55.31 180 ARG B O 1
ATOM 2887 N N . GLY B 1 181 ? 6.34 59.094 12.641 1 46.19 181 GLY B N 1
ATOM 2888 C CA . GLY B 1 181 ? 7.02 60.062 11.797 1 46.19 181 GLY B CA 1
ATOM 2889 C C . GLY B 1 181 ? 7.832 61.062 12.586 1 46.19 181 GLY B C 1
ATOM 2890 O O . GLY B 1 181 ? 7.535 61.344 13.75 1 46.19 181 GLY B O 1
#

Secondary structure (DSSP, 8-state):
--HHHHHHHHHHHHHHHHHHHHHHHHHHHHHHHHHHHHHHHHHHHHHHHHH--TT-----HHHHHHHHHHHHHHHHHHHHHHHHHHHHHHHHHHGGGGTTSTTHHHHHHHHHHHHHHHHHHHHHHHHHHHHHHHHHHHHHHHHHHHHHHHHHHHHHHHGGG----HHHHHHHHHHHHHHH-/--SHHHHHHHHHHHHHHHHHHHHHHHHHHHHHHHHHHHHHHHHHHHHHHHH---S-----HHHHHHHHHHHHHHHHHHHHHHHHHHHHHHHHHHGGGGTTSTTHHHHHHHHHHHHHHHHHHHHHHHHHHHHHHHHHHHHHHHHHHHHHHHHHHHHHHHGGG----HHHHHHHHHHHHHHH-

Radius of gyration: 44.96 Å; Cα contacts (8 Å, |Δi|>4): 217; chains: 2; bounding box: 30×178×90 Å

Nearest PDB structures (foldseek):
  3zx6-assembly1_B  TM=3.638E-01  e=1.486E+00  Archaeoglobus fulgidus DSM 4304
  3ja6-assembly1_I  TM=3.655E-01  e=2.909E+00  Escherichia coli
  3ja6-assembly1_H  TM=3.229E-01  e=7.272E+00  Escherichia coli
  6ixe-assembly1_A  TM=1.832E-01  e=3.494E+00  Homo sapiens
  3zx6-assembly1_B  TM=3.632E-01  e=1.431E+00  Archaeoglobus fulgidus DSM 4304

pLDDT: mean 81.41, std 15.53, range [37.41, 98.25]

Solvent-accessible surface area (backbone atoms only — not comparable to full-atom values): 20132 Å² total; per-residue (Å²): 126,73,71,65,60,61,57,54,58,53,51,53,49,50,53,50,49,50,52,51,52,51,49,52,52,50,50,50,53,52,50,49,51,50,53,53,52,51,51,51,50,52,51,50,52,51,43,53,62,69,61,57,65,79,85,73,73,79,69,66,69,66,53,53,52,56,52,52,53,50,48,51,50,48,52,52,41,54,52,51,51,51,54,49,50,55,53,50,50,54,52,57,66,51,49,68,80,34,66,85,48,91,54,35,68,58,54,51,50,50,53,51,52,52,51,53,51,49,50,47,51,51,52,40,50,50,50,48,46,55,46,51,52,50,43,50,53,46,51,51,51,43,47,54,46,49,52,55,49,52,54,43,52,52,56,64,64,66,64,68,72,73,68,72,72,52,66,60,48,54,55,46,55,56,52,52,55,59,66,77,98,127,72,72,64,58,61,59,53,58,51,49,54,48,49,53,52,49,50,50,52,52,52,50,52,53,49,52,51,52,53,51,49,50,49,52,53,52,52,52,50,51,52,51,51,52,52,42,53,63,69,62,54,76,74,83,74,70,80,67,65,69,66,53,54,52,55,51,51,53,49,48,52,50,48,52,50,39,53,51,50,51,52,54,50,49,55,54,50,51,54,51,59,66,51,48,69,79,35,66,86,48,91,55,35,69,57,54,50,50,50,54,49,50,50,51,52,50,50,51,49,52,52,53,40,49,50,50,48,47,55,46,51,52,50,42,49,51,45,49,52,52,41,49,54,46,49,55,52,49,52,54,43,53,50,57,64,64,66,64,66,74,73,67,72,74,54,67,60,48,54,55,46,54,54,50,51,54,62,67,69,98

Sequence (362 aa):
TTTEITHLGTCQDVNHNKVIETNRENDKQEAWMLIELQKIRRQMELCESRMALKNILLADQGSSHHITVKINELKSVQNDAQAIAQVLNQLKDMLANFRGSEKYCYLQNEVFGLFQKLENINGVTDGYLNSLCAVRALLQAILQTEDMLKVYEARLTEEETVCLDLDKVEAYRCGLKVIRGTTTEITHLGTCQDVNHNKVIETNRENDKQEAWMLIELQKIRRQMELCESRMALKNILLADQGSSHHITVKINELKSVQNDAQAIAQVLNQLKDMLANFRGSEKYCYLQNEVFGLFQKLENINGVTDGYLNSLCAVRALLQAILQTEDMLKVYEARLTEEETVCLDLDKVEAYRCGLKVIRG